Protein AF-A0A940Z2M5-F1 (afdb_monomer)

Nearest PDB structures (foldseek):
  4qf5-assembly2_B  TM=9.046E-01  e=4.180E-07  Acinetobacter baumannii AB307-0294
  4qdi-assembly1_A  TM=8.774E-01  e=2.570E-06  Acinetobacter baumannii AB307-0294
  4ziy-assembly1_A  TM=8.638E-01  e=3.082E-06  Acinetobacter baumannii AB5075
  1gg4-assembly2_B  TM=8.514E-01  e=1.679E-05  Escherichia coli
  3zm6-assembly1_A  TM=8.499E-01  e=2.409E-04  Streptococcus pneumoniae R6

Structure (mmCIF, N/CA/C/O backbone):
data_AF-A0A940Z2M5-F1
#
_entry.id   AF-A0A940Z2M5-F1
#
loop_
_atom_site.group_PDB
_atom_site.id
_atom_site.type_symbol
_atom_site.label_atom_id
_atom_site.label_alt_id
_atom_site.label_comp_id
_atom_site.label_asym_id
_atom_site.label_entity_id
_atom_site.label_seq_id
_atom_site.pdbx_PDB_ins_code
_atom_site.Cartn_x
_atom_site.Cartn_y
_atom_site.Cartn_z
_atom_site.occupancy
_atom_site.B_iso_or_equiv
_atom_site.auth_seq_id
_atom_site.auth_comp_id
_atom_site.auth_asym_id
_atom_site.auth_atom_id
_atom_site.pdbx_PDB_model_num
ATOM 1 N N . MET A 1 1 ? 11.711 19.344 -26.012 1.00 36.50 1 MET A N 1
ATOM 2 C CA . MET A 1 1 ? 11.109 18.107 -26.558 1.00 36.50 1 MET A CA 1
ATOM 3 C C . MET A 1 1 ? 11.043 17.110 -25.408 1.00 36.50 1 MET A C 1
ATOM 5 O O . MET A 1 1 ? 12.089 16.746 -24.893 1.00 36.50 1 MET A O 1
ATOM 9 N N . GLY A 1 2 ? 9.849 16.830 -24.877 1.00 39.50 2 GLY A N 1
ATOM 10 C CA . GLY A 1 2 ? 9.694 16.134 -23.593 1.00 39.50 2 GLY A CA 1
ATOM 11 C C . GLY A 1 2 ? 10.203 14.696 -23.652 1.00 39.50 2 GLY A C 1
ATOM 12 O O . GLY A 1 2 ? 9.656 13.882 -24.395 1.00 39.50 2 GLY A O 1
ATOM 13 N N . VAL A 1 3 ? 11.253 14.400 -22.885 1.00 36.28 3 VAL A N 1
ATOM 14 C CA . VAL A 1 3 ? 11.838 13.062 -22.765 1.00 36.28 3 VAL A CA 1
ATOM 15 C C . VAL A 1 3 ? 10.814 12.137 -22.106 1.00 36.28 3 VAL A C 1
ATOM 17 O O . VAL A 1 3 ? 10.287 12.440 -21.037 1.00 36.28 3 VAL A O 1
ATOM 20 N N . PHE A 1 4 ? 10.506 11.014 -22.753 1.00 46.34 4 PHE A N 1
ATOM 21 C CA . PHE A 1 4 ? 9.591 10.008 -22.223 1.00 46.34 4 PHE A CA 1
ATOM 22 C C . PHE A 1 4 ? 10.349 9.028 -21.307 1.00 46.34 4 PHE A C 1
ATOM 24 O O . PHE A 1 4 ? 10.296 7.828 -21.515 1.00 46.34 4 PHE A O 1
ATOM 31 N N . GLU A 1 5 ? 10.983 9.504 -20.230 1.00 45.50 5 GLU A N 1
ATOM 32 C CA . GLU A 1 5 ? 11.760 8.636 -19.327 1.00 45.50 5 GLU A CA 1
ATOM 33 C C . GLU A 1 5 ? 10.899 7.553 -18.661 1.00 45.50 5 GLU A C 1
ATOM 35 O O . GLU A 1 5 ? 9.860 7.847 -18.057 1.00 45.50 5 GLU A O 1
ATOM 40 N N . PHE A 1 6 ? 11.336 6.303 -18.780 1.00 52.34 6 PHE A N 1
ATOM 41 C CA . PHE A 1 6 ? 10.804 5.166 -18.047 1.00 52.34 6 PHE A CA 1
ATOM 42 C C . PHE A 1 6 ? 11.940 4.535 -17.235 1.00 52.34 6 PHE A C 1
ATOM 44 O O . PHE A 1 6 ? 13.100 4.614 -17.629 1.00 52.34 6 PHE A O 1
ATOM 51 N N . VAL A 1 7 ? 11.601 3.930 -16.098 1.00 42.81 7 VAL A N 1
ATOM 52 C CA . VAL A 1 7 ? 12.485 3.033 -15.352 1.00 42.81 7 VAL A CA 1
ATOM 53 C C . VAL A 1 7 ? 11.801 1.675 -15.407 1.00 42.81 7 VAL A C 1
ATOM 55 O O . VAL A 1 7 ? 10.816 1.441 -14.710 1.00 42.81 7 VAL A O 1
ATOM 58 N N . ALA A 1 8 ? 12.262 0.808 -16.306 1.00 39.41 8 ALA A N 1
ATOM 59 C CA . ALA A 1 8 ? 11.878 -0.597 -16.311 1.00 39.41 8 ALA A CA 1
ATOM 60 C C . ALA A 1 8 ? 13.030 -1.393 -15.707 1.00 39.41 8 ALA A C 1
ATOM 62 O O . ALA A 1 8 ? 14.074 -1.498 -16.342 1.00 39.41 8 ALA A O 1
ATOM 63 N N . SER A 1 9 ? 12.838 -1.978 -14.526 1.00 37.59 9 SER A N 1
ATOM 64 C CA . SER A 1 9 ? 13.671 -3.103 -14.098 1.00 37.59 9 SER A CA 1
ATOM 65 C C . SER A 1 9 ? 13.275 -4.294 -14.973 1.00 37.59 9 SER A C 1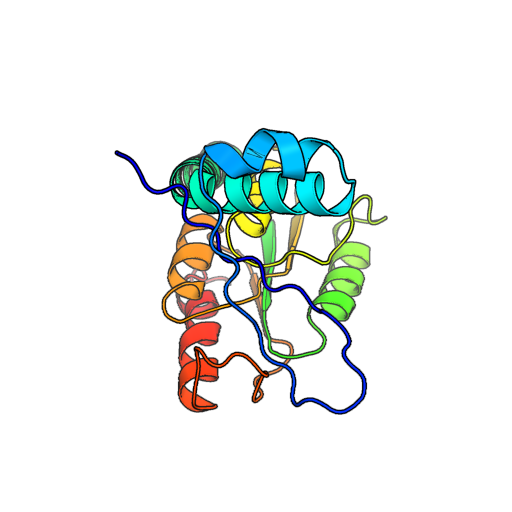
ATOM 67 O O . SER A 1 9 ? 12.212 -4.900 -14.803 1.00 37.59 9 SER A O 1
ATOM 69 N N . ALA A 1 10 ? 14.051 -4.546 -16.025 1.00 38.59 10 ALA A N 1
ATOM 70 C CA . ALA A 1 10 ? 13.945 -5.790 -16.762 1.00 38.59 10 ALA A CA 1
ATOM 71 C C . ALA A 1 10 ? 14.799 -6.818 -16.017 1.00 38.59 10 ALA A C 1
ATOM 73 O O . ALA A 1 10 ? 16.022 -6.746 -16.051 1.00 38.59 10 ALA A O 1
ATOM 74 N N . LEU A 1 11 ? 14.153 -7.785 -15.361 1.00 33.38 11 LEU A N 1
ATOM 75 C CA . LEU A 1 11 ? 14.795 -9.043 -14.982 1.00 33.38 11 LEU A CA 1
ATOM 76 C C . LEU A 1 11 ? 15.141 -9.795 -16.275 1.00 33.38 11 LEU A C 1
ATOM 78 O O . LEU A 1 11 ? 14.403 -10.675 -16.716 1.00 33.38 11 LEU A O 1
ATOM 82 N N . LEU A 1 12 ? 16.211 -9.380 -16.947 1.00 36.00 12 LEU A N 1
ATOM 83 C CA . LEU A 1 12 ? 16.852 -10.188 -17.969 1.00 36.00 12 LEU A CA 1
ATOM 84 C C . LEU A 1 12 ? 17.760 -11.159 -17.220 1.00 36.00 12 LEU A C 1
ATOM 86 O O . LEU A 1 12 ? 18.835 -10.784 -16.762 1.00 36.00 12 LEU A O 1
ATOM 90 N N . GLU A 1 13 ? 17.310 -12.403 -17.062 1.00 32.72 13 GLU A N 1
ATOM 91 C CA . GLU A 1 13 ? 18.192 -13.500 -16.667 1.00 32.72 13 GLU A CA 1
ATOM 92 C C . GLU A 1 13 ? 19.269 -13.659 -17.749 1.00 32.72 13 GLU A C 1
ATOM 94 O O . GLU A 1 13 ? 19.060 -14.313 -18.771 1.00 32.72 13 GLU A O 1
ATOM 99 N N . LYS A 1 14 ? 20.432 -13.034 -17.547 1.00 34.91 14 LYS A N 1
ATOM 100 C CA . LYS A 1 14 ? 21.666 -13.460 -18.201 1.00 34.91 14 LYS A CA 1
ATOM 101 C C . LYS A 1 14 ? 22.372 -14.435 -17.255 1.00 34.91 14 LYS A C 1
ATOM 103 O O . LYS A 1 14 ? 22.676 -14.055 -16.125 1.00 34.91 14 LYS A O 1
ATOM 108 N N . PRO A 1 15 ? 22.622 -15.689 -17.664 1.00 31.34 15 PRO A N 1
ATOM 109 C CA . PRO A 1 15 ? 23.354 -16.627 -16.827 1.00 31.34 15 PRO A CA 1
ATOM 110 C C . PRO A 1 15 ? 24.801 -16.141 -16.664 1.00 31.34 15 PRO A C 1
ATOM 112 O O . PRO A 1 15 ? 25.546 -16.083 -17.639 1.00 31.34 15 PRO A O 1
ATOM 115 N N . GLY A 1 16 ? 25.187 -15.801 -15.431 1.00 39.50 16 GLY A N 1
ATOM 116 C CA . GLY A 1 16 ? 26.578 -15.521 -15.053 1.00 39.50 16 GLY A CA 1
ATOM 117 C C . GLY A 1 16 ? 26.949 -14.058 -14.786 1.00 39.50 16 GLY A C 1
ATOM 118 O O . GLY A 1 16 ? 28.095 -13.819 -14.419 1.00 39.50 16 GLY A O 1
ATOM 119 N N . ASP A 1 17 ? 26.021 -13.106 -14.913 1.00 34.69 17 ASP A N 1
ATOM 120 C CA . ASP A 1 17 ? 26.262 -11.682 -14.615 1.00 34.69 17 ASP A CA 1
ATOM 121 C C . ASP A 1 17 ? 25.582 -11.299 -13.281 1.00 34.69 17 ASP A C 1
ATOM 123 O O . ASP A 1 17 ? 24.460 -11.758 -13.028 1.00 34.69 17 ASP A O 1
ATOM 127 N N . PRO A 1 18 ? 26.198 -10.492 -12.390 1.00 34.00 18 PRO A N 1
ATOM 128 C CA . PRO A 1 18 ? 25.495 -9.985 -11.221 1.00 34.00 18 PRO A CA 1
ATOM 129 C C . PRO A 1 18 ? 24.314 -9.141 -11.704 1.00 34.00 18 PRO A C 1
ATOM 131 O O . PRO A 1 18 ? 24.498 -8.283 -12.553 1.00 34.00 18 PRO A O 1
ATOM 134 N N . PHE A 1 19 ? 23.114 -9.383 -11.165 1.00 38.34 19 PHE A N 1
ATOM 135 C CA . PHE A 1 19 ? 21.870 -8.677 -11.500 1.00 38.34 19 PHE A CA 1
ATOM 136 C C . PHE A 1 19 ? 22.082 -7.164 -11.735 1.00 38.34 19 PHE A C 1
ATOM 138 O O . PHE A 1 19 ? 22.120 -6.369 -10.786 1.00 38.34 19 PHE A O 1
ATOM 145 N N . GLU A 1 20 ? 22.216 -6.760 -13.000 1.00 35.00 20 GLU A N 1
ATOM 146 C CA . GLU A 1 20 ? 22.230 -5.361 -13.409 1.00 35.00 20 GLU A CA 1
ATOM 147 C C . GLU A 1 20 ? 20.802 -4.949 -13.763 1.00 35.00 20 GLU A C 1
ATOM 149 O O . GLU A 1 20 ? 20.254 -5.332 -14.795 1.00 35.00 20 GLU A O 1
ATOM 154 N N . GLU A 1 21 ? 20.174 -4.162 -12.888 1.00 40.19 21 GLU A N 1
ATOM 155 C CA . GLU A 1 21 ? 19.000 -3.379 -13.269 1.00 40.19 21 GLU A CA 1
ATOM 156 C C . GLU A 1 21 ? 19.446 -2.285 -14.243 1.00 40.19 21 GLU A C 1
ATOM 158 O O . GLU A 1 21 ? 19.819 -1.180 -13.844 1.00 40.19 21 GLU A O 1
ATOM 163 N N . GLU A 1 22 ? 19.445 -2.600 -15.534 1.00 43.69 22 GLU A N 1
ATOM 164 C CA . GLU A 1 22 ? 19.676 -1.604 -16.570 1.00 43.69 22 GLU A CA 1
ATOM 165 C C . GLU A 1 22 ? 18.441 -0.695 -16.660 1.00 43.69 22 GLU A C 1
ATOM 167 O O . GLU A 1 22 ? 17.336 -1.131 -16.995 1.00 43.69 22 GLU A O 1
ATOM 172 N N . ILE A 1 23 ? 18.607 0.588 -16.316 1.00 52.03 23 ILE A N 1
ATOM 173 C CA . ILE A 1 23 ? 17.540 1.588 -16.423 1.00 52.03 23 ILE A CA 1
ATOM 174 C C . ILE A 1 23 ? 17.257 1.824 -17.910 1.00 52.03 23 ILE A C 1
ATOM 176 O O . ILE A 1 23 ? 17.903 2.641 -18.567 1.00 52.03 23 ILE A O 1
ATOM 180 N N . MET A 1 24 ? 16.262 1.113 -18.434 1.00 57.22 24 MET A N 1
ATOM 181 C CA . MET A 1 24 ? 15.831 1.234 -19.824 1.00 57.22 24 MET A CA 1
ATOM 182 C C . MET A 1 24 ? 15.076 2.546 -20.057 1.00 57.22 24 MET A C 1
ATOM 184 O O . MET A 1 24 ? 13.918 2.695 -19.657 1.00 57.22 24 MET A O 1
ATOM 188 N N . ARG A 1 25 ? 15.730 3.492 -20.738 1.00 64.50 25 ARG A N 1
ATOM 189 C CA . ARG A 1 25 ? 15.146 4.773 -21.157 1.00 64.50 25 ARG A CA 1
ATOM 190 C C . ARG A 1 25 ? 14.522 4.619 -22.541 1.00 64.50 25 ARG A C 1
ATOM 192 O O . ARG A 1 25 ? 15.220 4.284 -23.489 1.00 64.50 25 ARG A O 1
ATOM 199 N N . TYR A 1 26 ? 13.228 4.906 -22.651 1.00 69.75 26 TYR A N 1
ATOM 200 C CA . TYR A 1 26 ? 12.516 4.904 -23.929 1.00 69.75 26 TYR A CA 1
ATOM 201 C C . TYR A 1 26 ? 12.211 6.332 -24.386 1.00 69.75 26 TYR A C 1
ATOM 203 O O . TYR A 1 26 ? 11.985 7.240 -23.588 1.00 69.75 26 TYR A O 1
ATOM 211 N N . HIS A 1 27 ? 12.173 6.533 -25.691 1.00 76.88 27 HIS A N 1
ATOM 212 C CA . HIS A 1 27 ? 11.760 7.762 -26.345 1.00 76.88 27 HIS A CA 1
ATOM 213 C C . HIS A 1 27 ? 10.387 7.580 -27.000 1.00 76.88 27 HIS A C 1
ATOM 215 O O . HIS A 1 27 ? 9.911 6.468 -27.223 1.00 76.88 27 HIS A O 1
ATOM 221 N N . TRP A 1 28 ? 9.737 8.693 -27.356 1.00 76.88 28 TRP A N 1
ATOM 222 C CA . TRP A 1 28 ? 8.463 8.669 -28.088 1.00 76.88 28 TRP A CA 1
ATOM 223 C C . TRP A 1 28 ? 8.528 7.832 -29.373 1.00 76.88 28 TRP A C 1
ATOM 225 O O . TRP A 1 28 ? 7.553 7.178 -29.738 1.00 76.88 28 TRP A O 1
ATOM 235 N N . ASN A 1 29 ? 9.697 7.804 -30.011 1.00 84.38 29 ASN A N 1
ATOM 236 C CA . ASN A 1 29 ? 9.938 7.051 -31.237 1.00 84.38 29 ASN A CA 1
ATOM 237 C C . ASN A 1 29 ? 9.982 5.528 -31.017 1.00 84.38 29 ASN A C 1
ATOM 239 O O . ASN A 1 29 ? 9.813 4.783 -31.978 1.00 84.38 29 ASN A O 1
ATOM 243 N N . ASP A 1 30 ? 10.132 5.060 -29.773 1.00 83.50 30 ASP A N 1
ATOM 244 C CA . ASP A 1 30 ? 10.194 3.631 -29.444 1.00 83.50 30 ASP A CA 1
ATOM 245 C C . ASP A 1 30 ? 8.801 3.018 -29.236 1.00 83.50 30 ASP A C 1
ATOM 247 O O . ASP A 1 30 ? 8.641 1.796 -29.274 1.00 83.50 30 ASP A O 1
ATOM 251 N N . ILE A 1 31 ? 7.759 3.843 -29.063 1.00 85.75 31 ILE A N 1
ATOM 252 C CA . ILE A 1 31 ? 6.385 3.381 -28.804 1.00 85.75 31 ILE A CA 1
ATOM 253 C C . ILE A 1 31 ? 5.877 2.410 -29.883 1.00 85.75 31 ILE A C 1
ATOM 255 O O . ILE A 1 31 ? 5.350 1.357 -29.511 1.00 85.75 31 ILE A O 1
ATOM 259 N N . PRO A 1 32 ? 6.039 2.673 -31.198 1.00 91.31 32 PRO A N 1
ATOM 260 C CA . PRO A 1 32 ? 5.607 1.729 -32.224 1.00 91.31 32 PRO A CA 1
ATOM 261 C C . PRO A 1 32 ? 6.289 0.361 -32.107 1.00 91.31 32 PRO A C 1
ATOM 263 O O . PRO A 1 32 ? 5.642 -0.660 -32.336 1.00 91.31 32 PRO A O 1
ATOM 266 N N . ALA A 1 33 ? 7.572 0.318 -31.728 1.00 87.31 33 ALA A N 1
ATOM 267 C CA . ALA A 1 33 ? 8.305 -0.930 -31.526 1.00 87.31 33 ALA A CA 1
ATOM 268 C C . ALA A 1 33 ? 7.828 -1.662 -30.261 1.00 87.31 33 ALA A C 1
ATOM 270 O O . ALA A 1 33 ? 7.570 -2.867 -30.297 1.00 87.31 33 ALA A O 1
ATOM 271 N N . LEU A 1 34 ? 7.615 -0.925 -29.169 1.00 86.50 34 LEU A N 1
ATOM 272 C CA . LEU A 1 34 ? 7.112 -1.467 -27.908 1.00 86.50 34 LEU A CA 1
ATOM 273 C C . LEU A 1 34 ? 5.704 -2.066 -28.056 1.00 86.50 34 LEU A C 1
ATOM 275 O O . LEU A 1 34 ? 5.433 -3.145 -27.534 1.00 86.50 34 LEU A O 1
ATOM 279 N N . LEU A 1 35 ? 4.815 -1.433 -28.827 1.00 91.19 35 LEU A N 1
ATOM 280 C CA . LEU A 1 35 ? 3.456 -1.936 -29.069 1.00 91.19 35 LEU A CA 1
ATOM 281 C C . LEU A 1 35 ? 3.412 -3.245 -29.875 1.00 91.19 35 LEU A C 1
ATOM 283 O O . LEU A 1 35 ? 2.389 -3.939 -29.856 1.00 91.19 35 LEU A O 1
ATOM 287 N N . ARG A 1 36 ? 4.491 -3.614 -30.574 1.00 92.69 36 ARG A N 1
ATOM 288 C CA . ARG A 1 36 ? 4.543 -4.849 -31.376 1.00 92.69 36 ARG A CA 1
ATOM 289 C C . ARG A 1 36 ? 4.782 -6.100 -30.541 1.00 92.69 36 ARG A C 1
ATOM 291 O O . ARG A 1 36 ? 4.407 -7.180 -30.982 1.00 92.69 36 ARG A O 1
ATOM 298 N N . THR A 1 37 ? 5.350 -5.976 -29.342 1.00 89.50 37 THR A N 1
ATOM 299 C CA . THR A 1 37 ? 5.681 -7.133 -28.501 1.00 89.50 37 THR A CA 1
ATOM 300 C C . THR A 1 37 ? 4.856 -7.148 -27.210 1.00 89.50 37 THR A C 1
ATOM 302 O O . THR A 1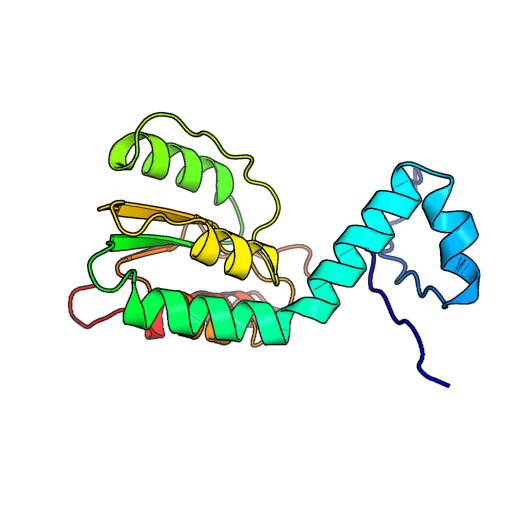 37 ? 4.543 -6.089 -26.660 1.00 89.50 37 THR A O 1
ATOM 305 N N . PRO A 1 38 ? 4.502 -8.328 -26.665 1.00 84.38 38 PRO A N 1
ATOM 306 C CA . PRO A 1 38 ? 3.835 -8.416 -25.363 1.00 84.38 38 PRO A CA 1
ATOM 307 C C . PRO A 1 38 ? 4.638 -7.759 -24.229 1.00 84.38 38 PRO A C 1
ATOM 309 O O . PRO A 1 38 ? 4.066 -7.106 -23.356 1.00 84.38 38 PRO A O 1
ATOM 312 N N . ILE A 1 39 ? 5.968 -7.892 -24.268 1.00 82.12 39 ILE A N 1
ATOM 313 C CA . ILE A 1 39 ? 6.889 -7.315 -23.279 1.00 82.12 39 ILE A CA 1
ATOM 314 C C . ILE A 1 39 ? 6.903 -5.786 -23.385 1.00 82.12 39 ILE A C 1
ATOM 316 O O . ILE A 1 39 ? 6.731 -5.108 -22.373 1.00 82.12 39 ILE A O 1
ATOM 320 N N . GLY A 1 40 ? 7.024 -5.236 -24.596 1.00 83.62 40 GLY A N 1
ATOM 321 C CA . GLY A 1 40 ? 7.025 -3.789 -24.808 1.00 83.62 40 GLY A CA 1
ATOM 322 C C . GLY A 1 40 ? 5.694 -3.132 -24.427 1.00 83.62 40 GLY A C 1
ATOM 323 O O . GLY A 1 40 ? 5.684 -2.087 -23.779 1.00 83.62 40 GLY A O 1
ATOM 324 N N . ARG A 1 41 ? 4.554 -3.785 -24.700 1.00 86.12 41 ARG A N 1
ATOM 325 C CA . ARG A 1 41 ? 3.237 -3.335 -24.206 1.00 86.12 41 ARG A CA 1
ATOM 326 C C . ARG A 1 41 ? 3.196 -3.274 -22.683 1.00 86.12 41 ARG A C 1
ATOM 328 O O . ARG A 1 41 ? 2.701 -2.298 -22.124 1.00 86.12 41 ARG A O 1
ATOM 335 N N . LYS A 1 42 ? 3.726 -4.297 -22.005 1.00 80.19 42 LYS A N 1
ATOM 336 C CA . LYS A 1 42 ? 3.799 -4.328 -20.538 1.00 80.19 42 LYS A CA 1
ATOM 337 C C . LYS A 1 42 ? 4.660 -3.179 -20.004 1.00 80.19 42 LYS A C 1
ATOM 339 O O . LYS A 1 42 ? 4.241 -2.512 -19.065 1.00 80.19 42 LYS A O 1
ATOM 344 N N . GLN A 1 43 ? 5.807 -2.908 -20.625 1.00 79.44 43 GLN A N 1
ATOM 345 C CA . GLN A 1 43 ? 6.678 -1.787 -20.254 1.00 79.44 43 GLN A CA 1
ATOM 346 C C . GLN A 1 43 ? 5.982 -0.432 -20.435 1.00 79.44 43 GLN A C 1
ATOM 348 O O . GLN A 1 43 ? 5.996 0.382 -19.516 1.00 79.44 43 GLN A O 1
ATOM 353 N N . LEU A 1 44 ? 5.291 -0.217 -21.561 1.00 83.75 44 LEU A N 1
ATOM 354 C CA . LEU A 1 44 ? 4.502 1.000 -21.787 1.00 83.75 44 LEU A CA 1
ATOM 355 C C . LEU A 1 44 ? 3.437 1.206 -20.706 1.00 83.75 44 LEU A C 1
ATOM 357 O O . LEU A 1 44 ? 3.294 2.309 -20.183 1.00 83.75 44 LEU A O 1
ATOM 361 N N . ILE A 1 45 ? 2.706 0.145 -20.353 1.00 82.56 45 ILE A N 1
ATOM 362 C CA . ILE A 1 45 ? 1.667 0.194 -19.319 1.00 82.56 45 ILE A CA 1
ATOM 363 C C . ILE A 1 45 ? 2.271 0.546 -17.955 1.00 82.56 45 ILE A C 1
ATOM 365 O O . ILE A 1 45 ? 1.753 1.427 -17.269 1.00 82.56 45 ILE A O 1
ATOM 369 N N . ILE A 1 46 ? 3.373 -0.101 -17.563 1.00 77.19 46 ILE A N 1
ATOM 370 C CA . ILE A 1 46 ? 4.054 0.208 -16.298 1.00 77.19 46 ILE A CA 1
ATOM 371 C C . ILE A 1 46 ? 4.543 1.666 -16.305 1.00 77.19 46 ILE A C 1
ATOM 373 O O . ILE A 1 46 ? 4.371 2.365 -15.308 1.00 77.19 46 ILE A O 1
ATOM 377 N N . GLY A 1 47 ? 5.063 2.168 -17.429 1.00 78.56 47 GLY A N 1
ATOM 378 C CA . GLY A 1 47 ? 5.513 3.558 -17.547 1.00 78.56 47 GLY A CA 1
ATOM 379 C C . GLY A 1 47 ? 4.401 4.578 -17.462 1.00 78.56 47 GLY A C 1
ATOM 380 O O . GLY A 1 47 ? 4.539 5.589 -16.768 1.00 78.56 47 GLY A O 1
ATOM 381 N N . LEU A 1 48 ? 3.266 4.282 -18.087 1.00 83.62 48 LEU A N 1
ATOM 382 C CA . LEU A 1 48 ? 2.068 5.090 -17.939 1.00 83.62 48 LEU A CA 1
ATOM 383 C C . LEU A 1 48 ? 1.613 5.124 -16.478 1.00 83.62 48 LEU A C 1
ATOM 385 O O . LEU A 1 48 ? 1.344 6.203 -15.952 1.00 83.62 48 LEU A O 1
ATOM 389 N N . TYR A 1 49 ? 1.586 3.972 -15.800 1.00 81.69 49 TYR A N 1
ATOM 390 C CA . TYR A 1 49 ? 1.241 3.920 -14.383 1.00 81.69 49 TYR A CA 1
ATOM 391 C C . TYR A 1 49 ? 2.216 4.720 -13.528 1.00 81.69 49 TYR A C 1
ATOM 393 O O . TYR A 1 49 ? 1.758 5.502 -12.699 1.00 81.69 49 TYR A O 1
ATOM 401 N N . HIS A 1 50 ? 3.526 4.589 -13.737 1.00 80.62 50 HIS A N 1
ATOM 402 C CA . HIS A 1 50 ? 4.527 5.345 -12.985 1.00 80.62 50 HIS A CA 1
ATOM 403 C C . HIS A 1 50 ? 4.332 6.862 -13.147 1.00 80.62 50 HIS A C 1
ATOM 405 O O . HIS A 1 50 ? 4.336 7.597 -12.165 1.00 80.62 50 HIS A O 1
ATOM 411 N N . ARG A 1 51 ? 4.051 7.348 -14.364 1.00 83.81 51 ARG A N 1
ATOM 412 C CA . ARG A 1 51 ? 3.766 8.778 -14.602 1.00 83.81 51 ARG A CA 1
ATOM 413 C C . ARG A 1 51 ? 2.438 9.240 -14.021 1.00 83.81 51 ARG A C 1
ATOM 415 O O . ARG A 1 51 ? 2.326 10.383 -13.590 1.00 83.81 51 ARG A O 1
ATOM 422 N N . ALA A 1 52 ? 1.438 8.365 -14.000 1.00 87.00 52 ALA A N 1
ATOM 423 C CA . ALA A 1 52 ? 0.138 8.663 -13.416 1.00 87.00 52 ALA A CA 1
ATOM 424 C C . ALA A 1 52 ? 0.172 8.706 -11.877 1.00 87.00 52 ALA A 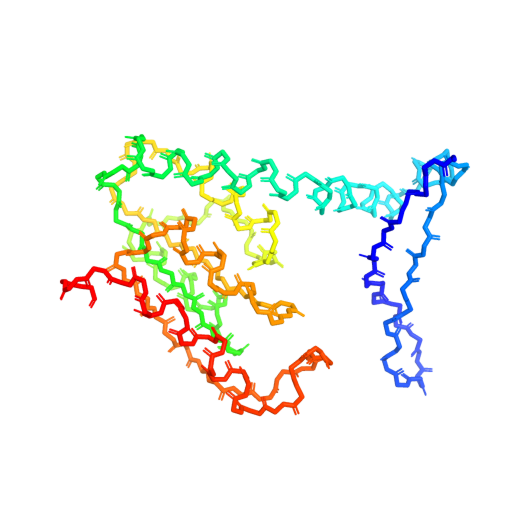C 1
ATOM 426 O O . ALA A 1 52 ? -0.796 9.166 -11.272 1.00 87.00 52 ALA A O 1
ATOM 427 N N . TRP A 1 53 ? 1.266 8.266 -11.240 1.00 87.75 53 TRP A N 1
ATOM 428 C CA . TRP A 1 53 ? 1.404 8.183 -9.784 1.00 87.75 53 TRP A CA 1
ATOM 429 C C . TRP A 1 53 ? 0.957 9.442 -9.025 1.00 87.75 53 TRP A C 1
ATOM 431 O O . TRP A 1 53 ? 0.150 9.305 -8.098 1.00 87.75 53 TRP A O 1
ATOM 441 N N . PRO A 1 54 ? 1.397 10.669 -9.378 1.00 91.00 54 PRO A N 1
ATOM 442 C CA . PRO A 1 54 ? 0.994 11.855 -8.633 1.00 91.00 54 PRO A CA 1
ATOM 443 C C . PRO A 1 54 ? -0.522 12.048 -8.677 1.00 91.00 54 PRO A C 1
ATOM 445 O O . PRO A 1 54 ? -1.141 12.288 -7.649 1.00 91.00 54 PRO A O 1
ATOM 448 N N . ILE A 1 55 ? -1.150 11.853 -9.834 1.00 94.25 55 ILE A N 1
ATOM 449 C CA . ILE A 1 55 ? -2.598 12.034 -9.988 1.00 94.25 55 ILE A CA 1
ATOM 450 C C . ILE A 1 55 ? -3.353 10.928 -9.241 1.00 94.25 55 ILE A C 1
ATOM 452 O O . ILE A 1 55 ? -4.242 11.213 -8.439 1.00 94.25 55 ILE A O 1
ATOM 456 N N . LEU A 1 56 ? -2.962 9.666 -9.445 1.00 94.38 56 LEU A N 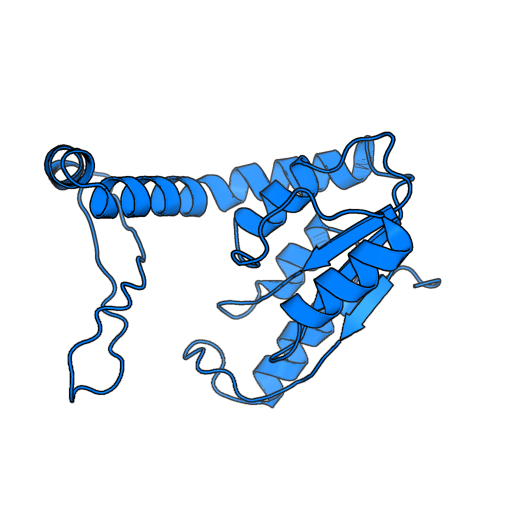1
ATOM 457 C CA . LEU A 1 56 ? -3.599 8.513 -8.808 1.00 94.38 56 LEU A CA 1
ATOM 458 C C . LEU A 1 56 ? -3.491 8.566 -7.283 1.00 94.38 56 LEU A C 1
ATOM 460 O O . LEU A 1 56 ? -4.466 8.267 -6.601 1.00 94.38 56 LEU A O 1
ATOM 464 N N . SER A 1 57 ? -2.346 8.985 -6.740 1.00 94.50 57 SER A N 1
ATOM 465 C CA . SER A 1 57 ? -2.162 9.109 -5.290 1.00 94.50 57 SER A CA 1
ATOM 466 C C . SER A 1 57 ? -3.037 10.206 -4.678 1.00 94.50 57 SER A C 1
ATOM 468 O O . SER A 1 57 ? -3.611 10.009 -3.605 1.00 94.50 57 SER A O 1
ATOM 470 N N . HIS A 1 58 ? -3.217 11.338 -5.370 1.00 95.81 58 HIS A N 1
ATOM 471 C CA . HIS A 1 58 ? -4.127 12.396 -4.924 1.00 95.81 58 HIS A CA 1
ATOM 472 C C . HIS A 1 58 ? -5.584 11.927 -4.934 1.00 95.81 58 HIS A C 1
ATOM 474 O O . HIS A 1 58 ? -6.291 12.133 -3.945 1.00 95.81 58 HIS A O 1
ATOM 480 N N . LEU A 1 59 ? -6.007 11.252 -6.007 1.00 97.25 59 LEU A N 1
ATOM 481 C CA . LEU A 1 59 ? -7.350 10.681 -6.114 1.00 97.25 59 LEU A CA 1
ATOM 482 C C . LEU A 1 59 ? -7.593 9.615 -5.044 1.00 97.25 59 LEU A C 1
ATOM 484 O O . LEU A 1 59 ? -8.610 9.669 -4.360 1.00 97.25 59 LEU A O 1
ATOM 488 N N . ALA A 1 60 ? -6.645 8.699 -4.840 1.00 97.12 60 ALA A N 1
ATOM 489 C CA . ALA A 1 60 ? -6.725 7.661 -3.816 1.00 97.12 60 ALA A CA 1
ATOM 490 C C . ALA A 1 60 ? -6.850 8.257 -2.409 1.00 97.12 60 ALA A C 1
ATOM 492 O O . ALA A 1 60 ? -7.701 7.835 -1.630 1.00 97.12 60 ALA A O 1
ATOM 493 N N . ARG A 1 61 ? -6.056 9.289 -2.095 1.00 97.19 61 ARG A N 1
ATOM 494 C CA . ARG A 1 61 ? -6.132 9.993 -0.808 1.00 97.19 61 ARG A CA 1
ATOM 495 C C . ARG A 1 61 ? -7.480 10.685 -0.612 1.00 97.19 61 ARG A C 1
ATOM 497 O O . ARG A 1 61 ? -8.034 10.644 0.485 1.00 97.19 61 A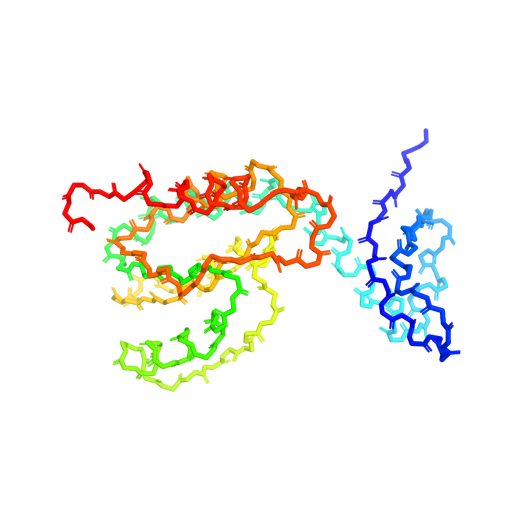RG A O 1
ATOM 504 N N . TYR A 1 62 ? -7.998 11.339 -1.651 1.00 97.88 62 TYR A N 1
ATOM 505 C CA . TYR A 1 62 ? -9.315 11.970 -1.592 1.00 97.88 62 TYR A CA 1
ATOM 506 C C . TYR A 1 62 ? -10.410 10.919 -1.380 1.00 97.88 62 TYR A C 1
ATOM 508 O O . TYR A 1 62 ? -11.192 11.043 -0.442 1.00 97.88 62 TYR A O 1
ATOM 516 N N . TYR A 1 63 ? -10.391 9.846 -2.172 1.00 98.06 63 TYR A N 1
ATOM 517 C CA . TYR A 1 63 ? -11.316 8.719 -2.077 1.00 98.06 63 TYR A CA 1
ATOM 518 C C . TYR A 1 63 ? -11.312 8.073 -0.686 1.00 98.06 63 TYR A C 1
ATOM 520 O O . TYR A 1 63 ? -12.372 7.858 -0.097 1.00 98.06 63 TYR A O 1
ATOM 528 N N . ARG A 1 64 ? -10.119 7.853 -0.114 1.00 97.19 64 ARG A N 1
ATOM 529 C CA . ARG A 1 64 ? -9.954 7.351 1.253 1.00 97.19 64 ARG A CA 1
ATOM 530 C C . ARG A 1 64 ? -10.668 8.232 2.277 1.00 97.19 64 ARG A C 1
ATOM 532 O O . ARG A 1 64 ? -11.371 7.716 3.141 1.00 97.19 64 ARG A O 1
ATOM 539 N N . ARG A 1 65 ? -10.482 9.550 2.188 1.00 96.19 65 ARG A N 1
ATOM 540 C CA . ARG A 1 65 ? -11.035 10.514 3.152 1.00 96.19 65 ARG A CA 1
ATOM 541 C C . ARG A 1 65 ? -12.540 10.713 3.017 1.00 96.19 65 ARG A C 1
ATOM 543 O O . ARG A 1 65 ? -13.182 11.028 4.011 1.00 96.19 65 ARG A O 1
ATOM 550 N N . THR A 1 66 ? -13.091 10.563 1.815 1.00 96.75 66 THR A N 1
ATOM 551 C CA . THR A 1 66 ? -14.506 10.847 1.551 1.00 96.75 66 THR A CA 1
ATOM 552 C C . THR A 1 66 ? -15.352 9.586 1.576 1.00 96.75 66 THR A C 1
ATOM 554 O O . THR A 1 66 ? -16.221 9.442 2.432 1.00 96.75 66 THR A O 1
ATOM 557 N N . LEU A 1 67 ? -15.097 8.645 0.673 1.00 97.12 67 LEU A N 1
ATOM 558 C CA . LEU A 1 67 ? -15.976 7.499 0.453 1.00 97.12 67 LEU A CA 1
ATOM 559 C C . LEU A 1 67 ? -15.611 6.297 1.323 1.00 97.12 67 LEU A C 1
ATOM 561 O O . LEU A 1 67 ? -16.499 5.540 1.699 1.00 97.12 67 LEU A O 1
ATOM 565 N N . LEU A 1 68 ? -14.343 6.162 1.719 1.00 96.81 68 LEU A N 1
ATOM 566 C CA . LEU A 1 68 ? -13.881 5.041 2.545 1.00 96.81 68 LEU A CA 1
ATOM 567 C C . LEU A 1 68 ? -13.712 5.393 4.028 1.00 96.81 68 LEU A C 1
ATOM 569 O O . LEU A 1 68 ? -13.022 4.670 4.740 1.00 96.81 68 LEU A O 1
ATOM 573 N N . HIS A 1 69 ? -14.300 6.482 4.528 1.00 93.44 69 HIS A N 1
ATOM 574 C CA . HIS A 1 69 ? -14.092 6.940 5.913 1.00 93.44 69 HIS A CA 1
ATOM 575 C C . HIS A 1 69 ? -14.531 5.920 6.986 1.00 93.44 69 HIS A C 1
ATOM 577 O O . HIS A 1 69 ? -14.040 5.974 8.110 1.00 93.44 69 HIS A O 1
ATOM 583 N N . LYS A 1 70 ? -15.426 4.979 6.645 1.00 94.94 70 LYS A N 1
ATOM 584 C CA . LYS A 1 70 ? -15.870 3.881 7.530 1.00 94.94 70 LYS A CA 1
ATOM 585 C C . LYS A 1 70 ? -15.137 2.560 7.297 1.00 94.94 70 LYS A C 1
ATOM 587 O O . LYS A 1 70 ? -15.289 1.644 8.100 1.00 94.94 70 LYS A O 1
ATOM 592 N N . THR A 1 71 ? -14.373 2.439 6.213 1.00 96.50 71 THR A N 1
ATOM 593 C CA . THR A 1 71 ? -13.658 1.203 5.891 1.00 96.50 71 THR A CA 1
ATOM 594 C C . THR A 1 71 ? -12.437 1.063 6.790 1.00 96.50 71 THR A C 1
ATOM 596 O O . THR A 1 71 ? -11.611 1.976 6.881 1.00 96.50 71 THR A O 1
ATOM 599 N N . PHE A 1 72 ? -12.295 -0.099 7.418 1.00 96.81 72 PHE A N 1
ATOM 600 C CA . PHE A 1 72 ? -11.126 -0.448 8.209 1.00 96.81 72 PHE A CA 1
ATOM 601 C C . PHE A 1 72 ? -10.015 -0.990 7.303 1.00 96.81 72 PHE A C 1
ATOM 603 O O . PHE A 1 72 ? -10.150 -2.062 6.711 1.00 96.81 72 PHE A O 1
ATOM 610 N N . ILE A 1 73 ? -8.910 -0.259 7.179 1.00 97.00 73 ILE A N 1
ATOM 611 C CA . ILE A 1 73 ? -7.788 -0.654 6.324 1.00 97.00 73 ILE A CA 1
ATOM 612 C C . ILE A 1 73 ? -6.646 -1.198 7.178 1.00 97.00 73 ILE A C 1
ATOM 614 O O . ILE A 1 73 ? -6.051 -0.461 7.967 1.00 97.00 73 ILE A O 1
ATOM 618 N N . VAL A 1 74 ? -6.312 -2.470 6.960 1.00 97.19 74 VAL A N 1
ATOM 619 C CA . VAL A 1 74 ? -5.094 -3.099 7.478 1.00 97.19 74 VAL A CA 1
ATOM 620 C C . VAL A 1 74 ? -4.002 -2.982 6.422 1.00 97.19 74 VAL A C 1
ATOM 622 O O . VAL A 1 74 ? -4.194 -3.399 5.281 1.00 97.19 74 VAL A O 1
ATOM 625 N N . THR A 1 75 ? -2.841 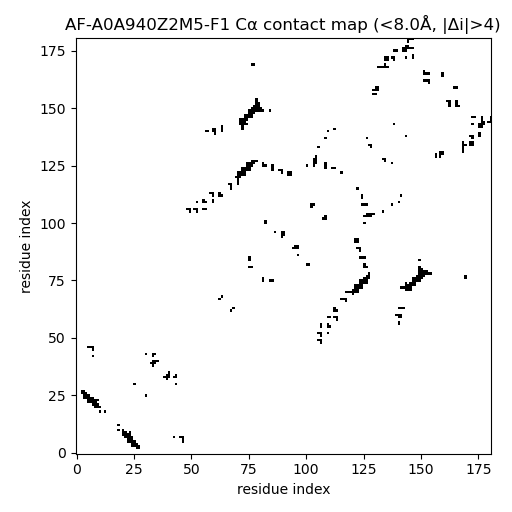-2.444 6.778 1.00 97.12 75 THR A N 1
ATOM 626 C CA . THR A 1 75 ? -1.670 -2.467 5.892 1.00 97.12 75 THR A CA 1
ATOM 627 C C . THR A 1 75 ? -0.680 -3.531 6.330 1.00 97.12 75 THR A C 1
ATOM 629 O O . THR A 1 75 ? -0.454 -3.720 7.522 1.00 97.12 75 THR A O 1
ATOM 632 N N . ILE A 1 76 ? -0.088 -4.238 5.371 1.00 96.25 76 ILE A N 1
ATOM 633 C CA . ILE A 1 76 ? 0.983 -5.205 5.618 1.00 96.25 76 ILE A CA 1
ATOM 634 C C . ILE A 1 76 ? 2.265 -4.643 5.015 1.00 96.25 76 ILE A C 1
ATOM 636 O O . ILE A 1 76 ? 2.375 -4.506 3.795 1.00 96.25 76 ILE A O 1
ATOM 640 N N . VAL A 1 77 ? 3.230 -4.327 5.872 1.00 95.12 77 VAL A N 1
ATOM 641 C CA . VAL A 1 77 ? 4.557 -3.828 5.497 1.00 95.12 77 VAL A CA 1
ATOM 642 C C . VAL A 1 77 ? 5.630 -4.801 5.970 1.00 95.12 77 VAL A C 1
ATOM 644 O O . VAL A 1 77 ? 5.418 -5.598 6.878 1.00 95.12 77 VAL A O 1
ATOM 647 N N . GLY A 1 78 ? 6.817 -4.729 5.381 1.00 92.56 78 GLY A N 1
ATOM 648 C CA . GLY A 1 78 ? 7.962 -5.515 5.838 1.00 92.56 78 GLY A CA 1
ATOM 649 C C . GLY A 1 78 ? 8.917 -5.862 4.713 1.00 92.56 78 GLY A C 1
ATOM 650 O O . GLY A 1 78 ? 8.725 -5.435 3.574 1.00 92.56 78 GLY A O 1
ATOM 651 N N . SER A 1 79 ? 10.010 -6.555 5.017 1.00 89.94 79 SER A N 1
ATOM 652 C CA . SER A 1 79 ? 10.982 -6.977 4.004 1.00 89.94 79 SER A CA 1
ATOM 653 C C . SER A 1 79 ? 10.554 -8.288 3.354 1.00 89.94 79 SER A C 1
ATOM 655 O O . SER A 1 79 ? 10.362 -8.392 2.146 1.00 89.94 79 SER A O 1
ATOM 657 N N . PHE A 1 80 ? 10.210 -9.264 4.182 1.00 89.94 80 PHE A N 1
ATOM 658 C CA . PHE A 1 80 ? 9.856 -10.612 3.749 1.00 89.94 80 PHE A CA 1
ATOM 659 C C . PHE A 1 80 ? 8.496 -11.025 4.309 1.00 89.94 80 PHE A C 1
ATOM 661 O O . PHE A 1 80 ? 8.036 -10.480 5.310 1.00 89.94 80 PHE A O 1
ATOM 668 N N . GLY A 1 81 ? 7.825 -11.970 3.650 1.00 89.88 81 GLY A N 1
ATOM 669 C CA . GLY A 1 81 ? 6.549 -12.521 4.123 1.00 89.88 81 GLY A CA 1
ATOM 670 C C . GLY A 1 81 ? 5.320 -11.625 3.927 1.00 89.88 81 GLY A C 1
ATOM 671 O O . GLY A 1 81 ? 4.219 -12.062 4.244 1.00 89.88 81 GLY A O 1
ATOM 672 N N . LYS A 1 82 ? 5.469 -10.419 3.355 1.00 92.75 82 LYS A N 1
ATOM 673 C CA . LYS A 1 82 ? 4.367 -9.471 3.094 1.00 92.75 82 LYS A CA 1
ATOM 674 C C . LYS A 1 82 ? 3.178 -10.127 2.387 1.00 92.75 82 LYS A C 1
ATOM 676 O O . LYS A 1 82 ? 2.062 -10.094 2.898 1.00 92.75 82 LYS A O 1
ATOM 681 N N . THR A 1 83 ? 3.418 -10.768 1.245 1.00 90.31 83 THR A N 1
ATOM 682 C CA . THR A 1 83 ? 2.358 -11.376 0.429 1.00 90.31 83 THR A CA 1
ATOM 683 C C . THR A 1 83 ? 1.676 -12.549 1.119 1.00 90.31 83 THR A C 1
ATOM 685 O O . THR A 1 83 ? 0.450 -12.632 1.117 1.00 90.31 83 THR A O 1
ATOM 688 N N . THR A 1 84 ? 2.441 -13.435 1.761 1.00 91.94 84 THR A N 1
ATOM 689 C CA . THR A 1 84 ? 1.881 -14.567 2.514 1.00 91.94 84 THR A CA 1
ATOM 690 C C . THR A 1 84 ? 1.002 -14.082 3.665 1.00 91.94 84 THR A C 1
ATOM 692 O O . THR A 1 84 ? -0.130 -14.541 3.810 1.00 91.94 84 THR A O 1
ATOM 695 N N . THR A 1 85 ? 1.476 -13.099 4.434 1.00 94.81 85 THR A N 1
ATOM 696 C CA . THR A 1 85 ? 0.706 -12.504 5.533 1.00 94.81 85 THR A CA 1
ATOM 697 C C . THR A 1 85 ? -0.528 -11.772 5.017 1.00 94.81 85 THR A C 1
ATOM 699 O O . THR A 1 85 ? -1.612 -11.952 5.563 1.00 94.81 85 THR A O 1
ATOM 702 N N . THR A 1 86 ? -0.407 -11.006 3.930 1.00 93.62 86 THR A N 1
ATOM 703 C CA . THR A 1 86 ? -1.547 -10.305 3.316 1.00 93.62 86 THR A CA 1
ATOM 704 C C . THR A 1 86 ? -2.634 -11.286 2.916 1.00 93.62 86 THR A C 1
ATOM 706 O O . THR A 1 86 ? -3.794 -11.075 3.254 1.00 93.62 86 THR A O 1
ATOM 709 N N . ARG A 1 87 ? -2.267 -12.401 2.279 1.00 91.56 87 ARG A N 1
ATOM 710 C CA . ARG A 1 87 ? -3.205 -13.471 1.927 1.00 91.56 87 ARG A CA 1
ATOM 711 C C . ARG A 1 87 ? -3.906 -14.058 3.139 1.00 91.56 87 ARG A C 1
ATOM 713 O O . ARG A 1 87 ? -5.125 -14.195 3.118 1.00 91.56 87 ARG A O 1
ATOM 720 N N . ALA A 1 88 ? -3.152 -14.381 4.185 1.00 93.44 88 ALA A N 1
ATOM 721 C CA . ALA A 1 88 ? -3.708 -14.950 5.406 1.00 93.44 88 ALA A CA 1
ATOM 722 C C . ALA A 1 88 ? -4.696 -13.984 6.083 1.00 93.44 88 ALA A C 1
ATOM 724 O O . ALA A 1 88 ? -5.832 -14.360 6.368 1.00 93.44 88 ALA A O 1
ATOM 725 N N . VAL A 1 89 ? -4.303 -12.720 6.271 1.00 94.44 89 VAL A N 1
ATOM 726 C CA . VAL A 1 89 ? -5.150 -11.699 6.910 1.00 94.44 89 VAL A CA 1
ATOM 727 C C . VAL A 1 89 ? -6.368 -11.376 6.041 1.00 94.44 89 VAL A C 1
ATOM 729 O O . VAL A 1 89 ? -7.488 -11.325 6.548 1.00 94.44 89 VAL A O 1
ATOM 732 N N . TYR A 1 90 ? -6.189 -11.229 4.725 1.00 92.88 90 TYR A N 1
ATOM 733 C CA . TYR A 1 90 ? -7.293 -10.993 3.793 1.00 92.88 90 TYR A CA 1
ATOM 734 C C . TYR A 1 90 ? -8.283 -12.157 3.810 1.00 92.88 90 TYR A C 1
ATOM 736 O O . TYR A 1 90 ? -9.491 -11.938 3.825 1.00 92.88 90 TYR A O 1
ATOM 744 N N . ARG A 1 91 ? -7.790 -13.400 3.876 1.00 92.31 91 ARG A N 1
ATOM 745 C CA . ARG A 1 91 ? -8.636 -14.593 3.937 1.00 92.31 91 ARG A CA 1
ATOM 746 C C . ARG A 1 91 ? -9.567 -14.578 5.146 1.00 92.31 91 ARG A C 1
ATOM 748 O O . ARG A 1 91 ? -10.742 -14.907 5.005 1.00 92.31 91 ARG A O 1
ATOM 755 N N . VAL A 1 92 ? -9.044 -14.177 6.30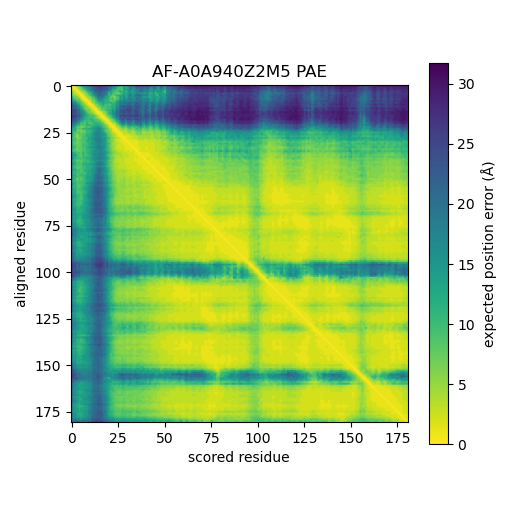2 1.00 93.69 92 VAL A N 1
ATOM 756 C CA . VAL A 1 92 ? -9.801 -14.097 7.556 1.00 93.69 92 VAL A CA 1
ATOM 757 C C . VAL A 1 92 ? -10.779 -12.918 7.551 1.00 93.69 92 VAL A C 1
ATOM 759 O O . VAL A 1 92 ? -11.932 -13.089 7.932 1.00 93.69 92 VAL A O 1
ATOM 762 N N . LEU A 1 93 ? -10.349 -11.733 7.104 1.00 92.25 93 LEU A N 1
ATOM 763 C CA . LEU A 1 93 ? -11.156 -10.508 7.202 1.00 92.25 93 LEU A CA 1
ATOM 764 C C . LEU A 1 93 ? -12.144 -10.303 6.044 1.00 92.25 93 LEU A C 1
ATOM 766 O O . LEU A 1 93 ? -13.189 -9.685 6.236 1.00 92.25 93 LEU A O 1
ATOM 770 N N . CYS A 1 94 ? -11.792 -10.769 4.843 1.00 89.44 94 CYS A N 1
ATOM 771 C CA . CYS A 1 94 ? -12.470 -10.434 3.584 1.00 89.44 94 CYS A CA 1
ATOM 772 C C . CYS A 1 94 ? -12.960 -11.669 2.802 1.00 89.44 94 CYS A C 1
ATOM 774 O O . CYS A 1 94 ? -13.699 -11.526 1.830 1.00 89.44 94 CYS A O 1
ATOM 776 N N . GLY A 1 95 ? -12.575 -12.890 3.194 1.00 87.44 95 GLY A N 1
ATOM 777 C CA . GLY A 1 95 ? -13.018 -14.121 2.534 1.00 87.44 95 GLY A CA 1
ATOM 778 C C . GLY A 1 95 ? -12.124 -14.562 1.366 1.00 87.44 95 GLY A C 1
ATOM 779 O O . GLY A 1 95 ? -10.927 -14.766 1.536 1.00 87.44 95 GLY A O 1
ATOM 780 N N . GLN A 1 96 ? -12.679 -14.883 0.191 1.00 76.25 96 GLN A N 1
ATOM 781 C CA . GLN A 1 96 ? -11.860 -15.341 -0.950 1.00 76.25 96 GLN A CA 1
ATOM 782 C C . GLN A 1 96 ? -11.174 -14.168 -1.656 1.00 76.25 96 GLN A C 1
ATOM 784 O O . GLN A 1 96 ? -11.809 -13.176 -2.006 1.00 76.25 96 GLN A O 1
ATOM 789 N N . GLU A 1 97 ? -9.874 -14.319 -1.902 1.00 66.75 97 GLU A N 1
ATOM 790 C CA . GLU A 1 97 ? -9.071 -13.354 -2.646 1.00 66.75 97 GLU A CA 1
ATOM 791 C C . GLU A 1 97 ? -9.496 -13.347 -4.125 1.00 66.75 97 GLU A C 1
ATOM 793 O O . GLU A 1 97 ? -9.412 -14.367 -4.806 1.00 66.75 97 GLU A O 1
ATOM 798 N N . LYS A 1 98 ? -9.949 -12.196 -4.639 1.00 57.94 98 LYS A N 1
ATOM 799 C CA . LYS A 1 98 ? -10.239 -11.999 -6.077 1.00 57.94 98 LYS A CA 1
ATOM 800 C C . LYS A 1 98 ? -9.092 -11.323 -6.836 1.00 57.94 98 LYS A C 1
ATOM 802 O O . LYS A 1 98 ? -9.218 -11.057 -8.029 1.00 57.94 98 LYS A O 1
ATOM 807 N N . PHE A 1 99 ? -8.004 -10.981 -6.150 1.00 59.31 99 PHE A N 1
ATOM 808 C CA . PHE A 1 99 ? -6.935 -10.141 -6.683 1.00 59.31 99 PHE A CA 1
ATOM 809 C C . PHE A 1 99 ? -5.617 -10.915 -6.838 1.00 59.31 99 PHE A C 1
ATOM 811 O O . PHE A 1 99 ? -5.497 -12.044 -6.385 1.00 59.31 99 PHE A O 1
ATOM 818 N N . ARG A 1 100 ? -4.637 -10.335 -7.545 1.00 57.72 100 ARG A N 1
ATOM 819 C CA . ARG A 1 100 ? -3.270 -10.870 -7.636 1.00 57.72 100 ARG A CA 1
ATOM 820 C C . ARG A 1 100 ? -2.329 -9.931 -6.887 1.00 57.72 100 ARG A C 1
ATOM 822 O O . ARG A 1 100 ? -2.062 -8.830 -7.367 1.00 57.72 100 ARG A O 1
ATOM 829 N N . PHE A 1 101 ? -1.809 -10.363 -5.741 1.00 59.62 101 PHE A N 1
ATOM 830 C CA . PHE A 1 101 ? -0.682 -9.697 -5.082 1.00 59.62 101 PHE A CA 1
ATOM 831 C C . PHE A 1 101 ? 0.582 -9.776 -5.959 1.00 59.62 101 PHE A C 1
ATOM 833 O O . PHE A 1 101 ? 0.804 -10.779 -6.638 1.00 59.62 101 PHE A O 1
ATOM 840 N N . GLY A 1 102 ? 1.384 -8.707 -5.991 1.00 55.91 102 GLY A N 1
ATOM 841 C CA . GLY A 1 102 ? 2.635 -8.683 -6.765 1.00 55.91 102 GLY A CA 1
ATOM 842 C C . GLY A 1 102 ? 3.139 -7.297 -7.172 1.00 55.91 102 GLY A C 1
ATOM 843 O O . GLY A 1 102 ? 4.320 -7.151 -7.447 1.00 55.91 102 GLY A O 1
ATOM 844 N N . HIS A 1 103 ? 2.280 -6.271 -7.166 1.00 70.00 103 HIS A N 1
ATOM 845 C CA . HIS A 1 103 ? 2.711 -4.873 -7.277 1.00 70.00 103 HIS A CA 1
ATOM 846 C C . HIS A 1 103 ? 2.263 -4.141 -6.011 1.00 70.00 103 HIS A C 1
ATOM 848 O O . HIS A 1 103 ? 1.067 -3.904 -5.828 1.00 70.00 103 HIS A O 1
ATOM 854 N N . ASN A 1 104 ? 3.201 -3.783 -5.138 1.00 76.50 104 ASN A N 1
ATOM 855 C CA . ASN A 1 104 ? 2.948 -3.212 -3.808 1.00 76.50 104 ASN A CA 1
ATOM 856 C C . ASN A 1 104 ? 3.617 -1.833 -3.615 1.00 76.50 104 ASN A C 1
ATOM 858 O O . ASN A 1 104 ? 3.733 -1.373 -2.484 1.00 76.50 104 ASN A O 1
ATOM 862 N N . ALA A 1 105 ? 4.034 -1.175 -4.702 1.00 79.88 105 ALA A N 1
ATOM 863 C CA . ALA A 1 105 ? 4.699 0.126 -4.696 1.00 79.88 105 ALA A CA 1
ATOM 864 C C . ALA A 1 105 ? 4.111 1.064 -5.766 1.00 79.88 105 ALA A C 1
ATOM 866 O O . ALA A 1 105 ? 3.451 0.638 -6.718 1.00 79.88 105 ALA A O 1
ATOM 867 N N . TRP A 1 106 ? 4.344 2.366 -5.603 1.00 85.12 106 TRP A N 1
ATOM 868 C CA . TRP A 1 106 ? 3.857 3.425 -6.483 1.00 85.12 106 TRP A CA 1
ATOM 869 C C . TRP A 1 106 ? 2.365 3.258 -6.805 1.00 85.12 106 TRP A C 1
ATOM 871 O O . TRP A 1 106 ? 1.535 2.984 -5.933 1.00 85.12 106 TRP A O 1
ATOM 881 N N . SER A 1 107 ? 2.005 3.420 -8.078 1.00 86.50 107 SER A N 1
ATOM 882 C CA . SER A 1 107 ? 0.633 3.454 -8.575 1.00 86.50 107 SER A CA 1
ATOM 883 C C . SER A 1 107 ? -0.175 2.215 -8.260 1.00 86.50 107 SER A C 1
ATOM 885 O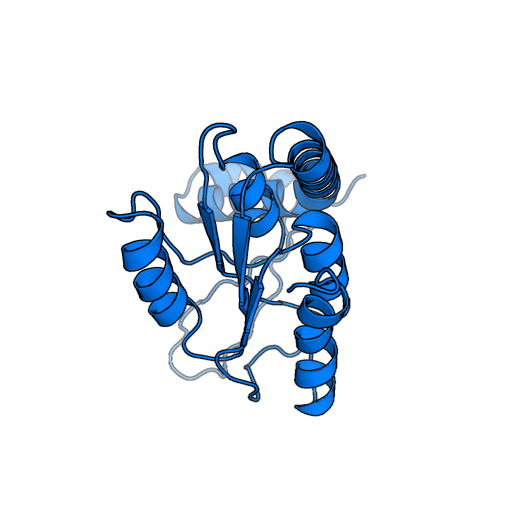 O . SER A 1 107 ? -1.396 2.323 -8.178 1.00 86.50 107 SER A O 1
ATOM 887 N N . SER A 1 108 ? 0.447 1.061 -8.020 1.00 86.75 108 SER A N 1
ATOM 888 C CA . SER A 1 108 ? -0.317 -0.119 -7.627 1.00 86.75 108 SER A CA 1
ATOM 889 C C . SER A 1 108 ? -0.959 0.039 -6.248 1.00 86.75 108 SER A C 1
ATOM 891 O O . SER A 1 108 ? -2.084 -0.419 -6.062 1.00 86.75 108 SER A O 1
ATOM 893 N N . VAL A 1 109 ? -0.313 0.752 -5.319 1.00 91.69 109 VAL A N 1
ATOM 894 C CA . VAL A 1 109 ? -0.857 1.043 -3.985 1.00 91.69 109 VAL A CA 1
ATOM 895 C C . VAL A 1 109 ? -2.027 2.020 -4.089 1.00 91.69 109 VAL A C 1
ATOM 897 O O . VAL A 1 109 ? -3.075 1.799 -3.485 1.00 91.69 109 VAL A O 1
ATOM 900 N N . ALA A 1 110 ? -1.897 3.070 -4.907 1.00 93.38 110 ALA A N 1
ATOM 901 C CA . ALA A 1 110 ? -3.002 4.001 -5.154 1.00 93.38 110 ALA A CA 1
ATOM 902 C C . ALA A 1 110 ? -4.198 3.292 -5.807 1.00 93.38 110 ALA A C 1
ATOM 904 O O . ALA A 1 110 ? -5.339 3.472 -5.387 1.00 93.38 110 ALA A O 1
ATOM 905 N N . LEU A 1 111 ? -3.941 2.434 -6.797 1.00 91.94 111 LEU A N 1
ATOM 906 C CA . LEU A 1 111 ? -4.979 1.634 -7.444 1.00 91.94 111 LEU A CA 1
ATOM 907 C C . LEU A 1 111 ? -5.609 0.615 -6.490 1.00 91.94 111 LEU A C 1
ATOM 909 O O . LEU A 1 111 ? -6.799 0.344 -6.620 1.00 91.94 111 LEU A O 1
ATOM 913 N N . ALA A 1 112 ? -4.854 0.059 -5.538 1.00 92.06 112 ALA A N 1
ATOM 914 C CA . ALA A 1 112 ? -5.409 -0.811 -4.505 1.00 92.06 112 ALA A CA 1
ATOM 915 C C . ALA A 1 112 ? -6.437 -0.057 -3.652 1.00 92.06 112 ALA A C 1
ATOM 917 O O . ALA A 1 112 ? -7.535 -0.566 -3.456 1.00 92.06 112 ALA A O 1
ATOM 918 N N . VAL A 1 113 ? -6.133 1.181 -3.243 1.00 95.00 113 VAL A N 1
ATOM 919 C CA . VAL A 1 113 ? -7.084 2.041 -2.517 1.00 95.00 113 VAL A CA 1
ATOM 920 C C . VAL A 1 113 ? -8.308 2.374 -3.375 1.00 95.00 113 VAL A C 1
ATOM 922 O O . VAL A 1 113 ? -9.437 2.236 -2.917 1.00 95.00 113 VAL A O 1
ATOM 925 N N . LEU A 1 114 ? -8.102 2.769 -4.634 1.00 94.44 114 LEU A N 1
ATOM 926 C CA . LEU A 1 114 ? -9.187 3.140 -5.554 1.00 94.44 114 LEU A CA 1
ATOM 927 C C . LEU A 1 114 ? -10.106 1.968 -5.937 1.00 94.44 114 LEU A C 1
ATOM 929 O O . LEU A 1 114 ? -11.202 2.194 -6.440 1.00 94.44 114 LEU A O 1
ATOM 933 N N . ARG A 1 115 ? -9.674 0.722 -5.720 1.00 92.38 115 ARG A N 1
ATOM 934 C CA . ARG A 1 115 ? -10.478 -0.485 -5.966 1.00 92.38 115 ARG A CA 1
ATOM 935 C C . ARG A 1 115 ? -11.352 -0.897 -4.788 1.00 92.38 115 ARG A C 1
ATOM 937 O O . ARG A 1 115 ? -12.225 -1.740 -4.981 1.00 92.38 115 ARG A O 1
ATOM 944 N N . ILE A 1 116 ? -11.112 -0.352 -3.595 1.00 93.06 116 ILE A N 1
ATOM 945 C CA . ILE A 1 116 ? -11.932 -0.642 -2.416 1.00 93.06 116 ILE A CA 1
ATOM 946 C C . ILE A 1 116 ? -13.341 -0.135 -2.690 1.00 93.06 116 ILE A C 1
ATOM 948 O O . ILE A 1 116 ? -13.516 1.001 -3.142 1.00 93.06 116 ILE A O 1
ATOM 952 N N . ARG A 1 117 ? -14.348 -0.957 -2.411 1.00 92.94 117 ARG A N 1
ATOM 953 C CA . ARG A 1 117 ? -15.732 -0.531 -2.568 1.00 92.94 117 ARG A CA 1
ATOM 954 C C . ARG A 1 117 ? -16.197 0.206 -1.307 1.00 92.94 117 ARG A C 1
ATOM 956 O O . ARG A 1 117 ? -15.817 -0.193 -0.210 1.00 92.94 117 ARG A O 1
ATOM 963 N N . PRO A 1 118 ? -17.038 1.249 -1.413 1.00 92.69 118 PRO A N 1
ATOM 964 C CA . PRO A 1 118 ? -17.505 1.987 -0.234 1.00 92.69 118 PRO A CA 1
ATOM 965 C C . PRO A 1 118 ? -18.299 1.139 0.775 1.00 92.69 118 PRO A C 1
ATOM 967 O O . PRO A 1 118 ? -18.409 1.517 1.938 1.00 92.69 118 PRO A O 1
ATOM 970 N N . ASP A 1 119 ? -18.858 0.006 0.340 1.00 93.12 119 ASP A N 1
ATOM 971 C CA . ASP A 1 119 ? -19.560 -0.966 1.181 1.00 93.12 119 ASP A CA 1
ATOM 972 C C . ASP A 1 119 ? -18.630 -1.987 1.866 1.00 93.12 119 ASP A C 1
ATOM 974 O O . ASP A 1 119 ? -19.073 -2.715 2.760 1.00 93.12 119 ASP A O 1
ATOM 978 N N . ASP A 1 120 ? -17.338 -2.013 1.520 1.00 93.06 120 ASP A N 1
ATOM 979 C CA . ASP A 1 120 ? -16.357 -2.868 2.185 1.00 93.06 120 ASP A CA 1
ATOM 980 C C . ASP A 1 120 ? -16.112 -2.370 3.620 1.00 93.06 120 ASP A C 1
ATOM 982 O O . ASP A 1 120 ? -15.631 -1.255 3.856 1.00 93.06 120 ASP A O 1
ATOM 986 N N . ARG A 1 121 ? -16.406 -3.226 4.608 1.00 94.62 121 ARG A N 1
ATOM 987 C CA . ARG A 1 121 ? -16.150 -2.921 6.028 1.00 94.62 121 ARG A CA 1
ATOM 988 C C . ARG A 1 121 ? -14.675 -3.003 6.392 1.00 94.62 121 ARG A C 1
ATOM 990 O O . ARG A 1 121 ? -14.206 -2.214 7.208 1.00 94.62 121 ARG A O 1
ATOM 997 N N . HIS A 1 122 ? -13.955 -3.948 5.797 1.00 94.75 122 HIS A N 1
ATOM 998 C CA . HIS A 1 122 ? -12.537 -4.165 6.049 1.00 94.75 122 HIS A CA 1
ATOM 999 C C . HIS A 1 122 ? -11.825 -4.473 4.737 1.00 94.75 122 HIS A C 1
ATOM 1001 O O . HIS A 1 122 ? -12.419 -5.032 3.817 1.00 94.75 122 HIS A O 1
ATOM 1007 N N . THR A 1 123 ? -10.543 -4.141 4.666 1.00 94.06 123 THR A N 1
ATOM 1008 C CA . THR A 1 123 ? -9.675 -4.531 3.556 1.00 94.06 123 THR A CA 1
ATOM 1009 C C . THR A 1 123 ? -8.226 -4.604 4.015 1.00 94.06 123 THR A C 1
ATOM 1011 O O . THR A 1 123 ? -7.861 -4.064 5.065 1.00 94.06 123 THR A O 1
ATOM 1014 N N . VAL A 1 124 ? -7.397 -5.280 3.225 1.00 94.56 124 VAL A N 1
ATOM 1015 C CA . VAL A 1 124 ? -5.975 -5.473 3.506 1.00 94.56 124 VAL A CA 1
ATOM 1016 C C . VAL A 1 124 ? -5.165 -5.020 2.301 1.00 94.56 124 VAL A C 1
ATOM 1018 O O . VAL A 1 124 ? -5.433 -5.445 1.177 1.00 94.56 124 VAL A O 1
ATOM 1021 N N . ILE A 1 125 ? -4.169 -4.168 2.533 1.00 94.06 125 ILE A N 1
ATOM 1022 C CA . ILE A 1 125 ? -3.292 -3.635 1.491 1.00 94.06 125 ILE A CA 1
ATOM 1023 C C . ILE A 1 125 ? -1.852 -4.026 1.803 1.00 94.06 125 ILE A C 1
ATOM 1025 O O . ILE A 1 125 ? -1.299 -3.644 2.834 1.00 94.06 125 ILE A O 1
ATOM 1029 N N . GLU A 1 126 ? -1.229 -4.761 0.888 1.00 94.12 126 GLU A N 1
ATOM 1030 C CA . GLU A 1 126 ? 0.213 -4.984 0.922 1.00 94.12 126 GLU A CA 1
ATOM 1031 C C . GLU A 1 126 ? 0.946 -3.721 0.458 1.00 94.12 126 GLU A C 1
ATOM 1033 O O . GLU A 1 126 ? 0.647 -3.192 -0.616 1.00 94.12 126 GLU A O 1
ATOM 1038 N N . VAL A 1 127 ? 1.922 -3.256 1.239 1.00 93.88 127 VAL A N 1
ATOM 1039 C CA . VAL A 1 127 ? 2.711 -2.061 0.924 1.00 93.88 127 VAL A CA 1
ATOM 1040 C C . VAL A 1 127 ? 4.205 -2.376 1.028 1.00 93.88 127 VAL A C 1
ATOM 1042 O O . VAL A 1 127 ? 4.726 -2.758 2.079 1.00 93.88 127 VAL A O 1
ATOM 1045 N N . GLY A 1 128 ? 4.897 -2.217 -0.095 1.00 90.06 128 GLY A N 1
ATOM 1046 C CA . GLY A 1 128 ? 6.347 -2.266 -0.235 1.00 90.06 128 GLY A CA 1
ATOM 1047 C C . GLY A 1 128 ? 6.925 -0.881 -0.525 1.00 90.06 128 GLY A C 1
ATOM 1048 O O . GLY A 1 128 ? 6.196 0.103 -0.630 1.00 90.06 128 GLY A O 1
ATOM 1049 N N . ILE A 1 129 ? 8.249 -0.808 -0.638 1.00 85.88 129 ILE A N 1
ATOM 1050 C CA . ILE A 1 129 ? 8.993 0.417 -0.950 1.00 85.88 129 ILE A CA 1
ATOM 1051 C C . ILE A 1 129 ? 10.111 0.106 -1.943 1.00 85.88 129 ILE A C 1
ATOM 1053 O O . ILE A 1 129 ? 10.800 -0.905 -1.821 1.00 85.88 129 ILE A O 1
ATOM 1057 N N . GLU A 1 130 ? 10.306 1.009 -2.894 1.00 77.94 130 GLU A N 1
ATOM 1058 C CA . GLU A 1 130 ? 11.391 0.994 -3.880 1.00 77.94 130 GLU A CA 1
ATOM 1059 C C . GLU A 1 130 ? 12.430 2.093 -3.605 1.00 77.94 130 GLU A C 1
ATOM 1061 O O . GLU A 1 130 ? 13.549 2.019 -4.099 1.00 77.94 130 GLU A O 1
ATOM 1066 N N . GLY A 1 131 ? 12.131 3.063 -2.740 1.00 78.50 131 GLY A N 1
ATOM 1067 C CA . GLY A 1 131 ? 13.082 4.104 -2.356 1.00 78.50 131 GLY A CA 1
ATOM 1068 C C . GLY A 1 131 ? 12.655 4.894 -1.125 1.00 78.50 131 GLY A C 1
ATOM 1069 O O . GLY A 1 131 ? 11.587 4.656 -0.558 1.00 78.50 131 GLY A O 1
ATOM 1070 N N . SER A 1 132 ? 13.506 5.833 -0.714 1.00 83.12 132 SER A N 1
ATOM 1071 C CA . SER A 1 132 ? 13.258 6.666 0.465 1.00 83.12 132 SER A CA 1
ATOM 1072 C C . SER A 1 132 ? 12.131 7.685 0.244 1.00 83.12 132 SER A C 1
ATOM 1074 O O . SER A 1 132 ? 11.912 8.173 -0.866 1.00 83.12 132 SER A O 1
ATOM 1076 N N . GLY A 1 133 ? 11.402 8.001 1.315 1.00 85.69 133 GLY A N 1
ATOM 1077 C CA . GLY A 1 133 ? 10.274 8.932 1.352 1.00 85.69 133 GLY A CA 1
ATOM 1078 C C . GLY A 1 133 ? 8.962 8.367 0.800 1.00 85.69 133 GLY A C 1
ATOM 1079 O O . GLY A 1 133 ? 7.928 9.042 0.842 1.00 85.69 133 GLY A O 1
ATOM 1080 N N . GLN A 1 134 ? 8.964 7.142 0.277 1.00 90.31 134 GLN A N 1
ATOM 1081 C CA . GLN A 1 134 ? 7.775 6.523 -0.294 1.00 90.31 134 GLN A CA 1
ATOM 1082 C C . GLN A 1 134 ? 6.777 6.087 0.773 1.00 90.31 134 GLN A C 1
ATOM 1084 O O . GLN A 1 134 ? 5.573 6.287 0.595 1.00 90.31 134 GLN A O 1
ATOM 1089 N N . MET A 1 135 ? 7.251 5.533 1.891 1.00 93.88 135 MET A N 1
ATOM 1090 C CA . MET A 1 135 ? 6.355 4.998 2.910 1.00 93.88 135 MET A CA 1
ATOM 1091 C C . MET A 1 135 ? 5.514 6.106 3.535 1.00 93.88 135 MET A C 1
ATOM 1093 O O . MET A 1 135 ? 4.309 5.935 3.697 1.00 93.88 135 MET A O 1
ATOM 1097 N N . THR A 1 136 ? 6.101 7.279 3.793 1.00 94.44 136 THR A N 1
ATOM 1098 C CA . THR A 1 136 ? 5.353 8.455 4.262 1.00 94.44 136 THR A CA 1
ATOM 1099 C C . THR A 1 136 ? 4.247 8.850 3.276 1.00 94.44 136 THR A C 1
ATOM 1101 O O . THR A 1 136 ? 3.138 9.193 3.692 1.00 94.44 136 THR A O 1
ATOM 1104 N N . ASN A 1 137 ? 4.508 8.782 1.965 1.00 93.38 137 ASN A N 1
ATOM 1105 C CA . ASN A 1 137 ? 3.502 9.083 0.943 1.00 93.38 137 ASN A CA 1
ATOM 1106 C C . ASN A 1 137 ? 2.372 8.047 0.936 1.00 93.38 137 ASN A C 1
ATOM 1108 O O . ASN A 1 137 ? 1.198 8.429 0.927 1.00 93.38 137 ASN A O 1
ATOM 1112 N N . TYR A 1 138 ? 2.705 6.755 1.000 1.00 96.00 138 TYR A N 1
ATOM 1113 C CA . TYR A 1 138 ? 1.708 5.687 1.091 1.00 96.00 138 TYR A CA 1
ATOM 1114 C C . TYR A 1 138 ? 0.873 5.814 2.361 1.00 96.00 138 TYR A C 1
ATOM 1116 O O . TYR A 1 138 ? -0.352 5.774 2.292 1.00 96.00 138 TYR A O 1
ATOM 1124 N N . ALA A 1 139 ? 1.509 6.063 3.502 1.00 96.25 139 ALA A N 1
ATOM 1125 C CA . ALA A 1 139 ? 0.846 6.202 4.787 1.00 96.25 139 ALA A CA 1
ATOM 1126 C C . ALA A 1 139 ? -0.147 7.379 4.800 1.00 96.25 139 ALA A C 1
ATOM 1128 O O . ALA A 1 139 ? -1.295 7.219 5.213 1.00 96.25 139 ALA A O 1
ATOM 1129 N N . ARG A 1 140 ? 0.233 8.538 4.241 1.00 95.50 140 ARG A N 1
ATOM 1130 C CA . ARG A 1 140 ? -0.663 9.705 4.092 1.00 95.50 140 ARG A CA 1
ATOM 1131 C C . ARG A 1 140 ? -1.832 9.466 3.138 1.00 95.50 140 ARG A C 1
ATOM 1133 O O . ARG A 1 140 ? -2.878 10.099 3.286 1.00 95.50 140 ARG A O 1
ATOM 1140 N N . MET A 1 141 ? -1.634 8.628 2.124 1.00 96.62 141 MET A N 1
ATOM 1141 C CA . MET A 1 141 ? -2.655 8.290 1.135 1.00 96.62 141 MET A CA 1
ATOM 1142 C C . MET A 1 141 ? -3.646 7.259 1.680 1.00 96.62 141 MET A C 1
ATOM 1144 O O . MET A 1 141 ? -4.852 7.446 1.545 1.00 96.62 141 MET A O 1
ATOM 1148 N N . ILE A 1 142 ? -3.138 6.188 2.293 1.00 97.00 142 ILE A N 1
ATOM 1149 C CA . ILE A 1 142 ? -3.935 5.067 2.800 1.00 97.00 142 ILE A CA 1
ATOM 1150 C C . ILE A 1 142 ? -4.621 5.431 4.117 1.00 97.00 142 ILE A C 1
ATOM 1152 O O . ILE A 1 142 ? -5.755 5.014 4.341 1.00 97.00 142 ILE A O 1
ATOM 1156 N N . HIS A 1 143 ? -3.954 6.205 4.979 1.00 96.00 143 HIS A N 1
ATOM 1157 C CA . HIS A 1 143 ? -4.411 6.518 6.333 1.00 96.00 143 HIS A CA 1
ATOM 1158 C C . HIS A 1 143 ? -4.899 5.246 7.063 1.00 96.00 143 HIS A C 1
ATOM 1160 O O . HIS A 1 143 ? -6.110 5.081 7.275 1.00 96.00 143 HIS A O 1
ATOM 1166 N N . PRO A 1 144 ? -3.985 4.294 7.333 1.00 97.12 144 PRO A N 1
ATOM 1167 C CA . PRO A 1 144 ? -4.338 2.961 7.815 1.00 97.12 144 PRO A CA 1
ATOM 1168 C C . PRO A 1 144 ? -5.034 3.009 9.176 1.00 97.12 144 PRO A C 1
ATOM 1170 O O . PRO A 1 144 ? -4.833 3.933 9.960 1.00 97.12 144 PRO A O 1
ATOM 1173 N N . ASN A 1 145 ? -5.846 1.993 9.458 1.00 97.62 145 ASN A N 1
ATOM 1174 C CA . ASN A 1 145 ? -6.417 1.776 10.787 1.00 97.62 145 ASN A CA 1
ATOM 1175 C C . ASN A 1 145 ? -5.561 0.829 11.629 1.00 97.62 145 ASN A C 1
ATOM 1177 O O . ASN A 1 145 ? -5.601 0.912 12.847 1.00 97.62 145 ASN A O 1
ATOM 1181 N N . MET A 1 146 ? -4.823 -0.065 10.972 1.00 97.62 146 MET A N 1
ATOM 1182 C CA . MET A 1 146 ? -3.905 -1.012 11.589 1.00 97.62 146 MET A CA 1
ATOM 1183 C C . MET A 1 146 ? -2.763 -1.290 10.613 1.00 97.62 146 MET A C 1
ATOM 1185 O O . MET A 1 146 ? -2.962 -1.311 9.393 1.00 97.62 146 MET A O 1
ATOM 1189 N N . THR A 1 147 ? -1.577 -1.549 11.147 1.00 97.69 147 THR A N 1
ATOM 1190 C CA . THR A 1 147 ? -0.402 -1.903 10.350 1.00 97.69 147 THR A CA 1
ATOM 1191 C C . THR A 1 147 ? 0.273 -3.127 10.945 1.00 97.69 147 THR A C 1
ATOM 1193 O O . THR A 1 147 ? 0.625 -3.141 12.120 1.00 97.69 147 THR A O 1
ATOM 1196 N N . VAL A 1 148 ? 0.501 -4.144 10.120 1.00 97.12 148 VAL A N 1
ATOM 1197 C CA . VAL A 1 148 ? 1.292 -5.325 10.470 1.00 97.12 148 VAL A CA 1
ATOM 1198 C C . VAL A 1 148 ? 2.670 -5.181 9.845 1.00 97.12 148 VAL A C 1
ATOM 1200 O O . VAL A 1 148 ? 2.795 -5.055 8.626 1.00 97.12 148 VAL A O 1
ATOM 1203 N N . VAL A 1 149 ? 3.707 -5.239 10.676 1.00 96.38 149 VAL A N 1
ATOM 1204 C CA . VAL A 1 149 ? 5.100 -5.301 10.226 1.00 96.38 149 VAL A CA 1
ATOM 1205 C C . VAL A 1 149 ? 5.544 -6.759 10.253 1.00 96.38 149 VAL A C 1
ATOM 1207 O O . VAL A 1 149 ? 5.617 -7.357 11.322 1.00 96.38 149 VAL A O 1
ATOM 1210 N N . THR A 1 150 ? 5.833 -7.349 9.094 1.00 95.31 150 THR A N 1
ATOM 1211 C CA . THR A 1 150 ? 6.225 -8.765 9.012 1.00 95.31 150 THR A CA 1
ATOM 1212 C C . THR A 1 150 ? 7.687 -8.988 9.385 1.00 95.31 150 THR A C 1
ATOM 1214 O O . THR A 1 150 ? 8.000 -9.867 10.180 1.00 95.31 150 THR A O 1
ATOM 1217 N N . SER A 1 151 ? 8.597 -8.205 8.808 1.00 92.88 151 SER A N 1
ATOM 1218 C CA . SER A 1 151 ? 10.029 -8.250 9.111 1.00 92.88 151 SER A CA 1
ATOM 1219 C C . SER A 1 151 ? 10.734 -6.976 8.662 1.00 92.88 151 SER A C 1
ATOM 1221 O O . SER A 1 151 ? 10.259 -6.277 7.765 1.00 92.88 151 SER A O 1
ATOM 1223 N N . ILE A 1 152 ? 11.890 -6.691 9.257 1.00 91.19 152 ILE A N 1
ATOM 1224 C CA . ILE A 1 152 ? 12.817 -5.648 8.815 1.00 91.19 152 ILE A CA 1
ATOM 1225 C C . ILE A 1 152 ? 14.144 -6.337 8.517 1.00 91.19 152 ILE A C 1
ATOM 1227 O O . ILE A 1 152 ? 14.731 -6.966 9.390 1.00 91.19 152 ILE A O 1
ATOM 1231 N N . GLY A 1 153 ? 14.590 -6.253 7.274 1.00 85.62 153 GLY A N 1
ATOM 1232 C CA . GLY A 1 153 ? 15.815 -6.892 6.813 1.00 85.62 153 GLY A CA 1
ATOM 1233 C C . GLY A 1 153 ? 16.362 -6.201 5.575 1.00 85.62 153 GLY A C 1
ATOM 1234 O O . GLY A 1 153 ? 15.632 -5.455 4.916 1.00 85.62 153 GLY A O 1
ATOM 1235 N N . SER A 1 154 ? 17.631 -6.470 5.276 1.00 73.81 154 SER A N 1
ATOM 1236 C CA . SER A 1 154 ? 18.315 -5.973 4.085 1.00 73.81 154 SER A CA 1
ATOM 1237 C C . SER A 1 154 ? 17.658 -6.553 2.834 1.00 73.81 154 SER A C 1
ATOM 1239 O O . SER A 1 154 ? 17.774 -7.743 2.551 1.00 73.81 154 SER A O 1
ATOM 1241 N N . GLU A 1 155 ? 16.920 -5.719 2.111 1.00 68.81 155 GLU A N 1
ATOM 1242 C CA . GLU A 1 155 ? 16.391 -6.051 0.789 1.00 68.81 155 GLU A CA 1
ATOM 1243 C C . GLU A 1 155 ? 17.414 -5.626 -0.274 1.00 68.81 155 GLU A C 1
ATOM 1245 O O . GLU A 1 155 ? 18.196 -4.706 -0.045 1.00 68.81 155 GLU A O 1
ATOM 1250 N N . HIS A 1 156 ? 17.392 -6.237 -1.463 1.00 60.00 156 HIS A N 1
ATOM 1251 C CA . HIS A 1 156 ? 18.251 -5.851 -2.601 1.00 60.00 156 HIS A CA 1
ATOM 1252 C C . HIS A 1 156 ? 17.913 -4.469 -3.196 1.00 60.00 156 HIS A C 1
ATOM 1254 O O . HIS A 1 156 ? 18.254 -4.164 -4.336 1.00 60.00 156 HIS A O 1
ATOM 1260 N N . ASN A 1 157 ? 17.231 -3.620 -2.434 1.00 58.84 157 ASN A N 1
ATOM 1261 C CA . ASN A 1 157 ? 16.866 -2.287 -2.848 1.00 58.84 157 ASN A CA 1
ATOM 1262 C C . ASN A 1 157 ? 18.079 -1.358 -2.687 1.00 58.84 157 ASN A C 1
ATOM 1264 O O . ASN A 1 157 ? 18.344 -0.855 -1.597 1.00 58.84 157 ASN A O 1
ATOM 1268 N N . ARG A 1 158 ? 18.808 -1.110 -3.785 1.00 58.91 158 ARG A N 1
ATOM 1269 C CA . ARG A 1 158 ? 19.990 -0.221 -3.809 1.00 58.91 158 ARG A CA 1
ATOM 1270 C C . ARG A 1 158 ? 19.703 1.190 -3.266 1.00 58.91 158 ARG A C 1
ATOM 1272 O O . ARG A 1 158 ? 20.643 1.8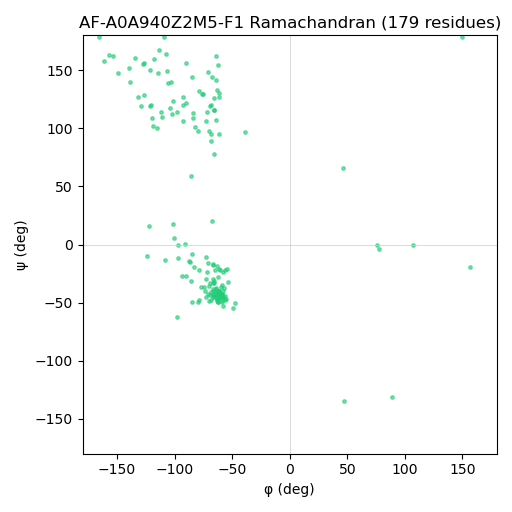73 -2.858 1.00 58.91 158 ARG A O 1
ATOM 1279 N N . SER A 1 159 ? 18.439 1.617 -3.249 1.00 64.69 159 SER A N 1
ATOM 1280 C CA . SER A 1 159 ? 17.994 2.924 -2.756 1.00 64.69 159 SER A CA 1
ATOM 1281 C C . SER A 1 159 ? 18.067 3.070 -1.232 1.00 64.69 159 SER A C 1
ATOM 1283 O O . SER A 1 159 ? 18.134 4.195 -0.743 1.00 64.69 159 SER A O 1
ATOM 1285 N N . LEU A 1 160 ? 18.029 1.962 -0.481 1.00 77.19 160 LEU A N 1
ATOM 1286 C CA . LEU A 1 160 ? 18.131 1.939 0.982 1.00 77.19 160 LEU A CA 1
ATOM 1287 C C . LEU A 1 160 ? 19.367 1.124 1.353 1.00 77.19 160 LEU A C 1
ATOM 1289 O O . LEU A 1 160 ? 19.377 -0.103 1.290 1.00 77.19 160 LEU A O 1
ATOM 1293 N N . ARG A 1 161 ? 20.441 1.827 1.699 1.00 76.81 161 ARG A N 1
ATOM 1294 C CA . ARG A 1 161 ? 21.785 1.258 1.833 1.00 76.81 161 ARG A CA 1
ATOM 1295 C C . ARG A 1 161 ? 22.016 0.601 3.183 1.00 76.81 161 ARG A C 1
ATOM 1297 O O . ARG A 1 161 ? 22.935 -0.203 3.315 1.00 76.81 161 ARG A O 1
ATOM 1304 N N . THR A 1 162 ? 21.203 0.934 4.184 1.00 86.25 162 THR A N 1
ATOM 1305 C CA . THR A 1 162 ? 21.338 0.382 5.534 1.00 86.25 162 THR A CA 1
ATOM 1306 C C . THR A 1 162 ? 20.035 -0.213 6.060 1.00 86.25 162 THR A C 1
ATOM 1308 O O . THR A 1 162 ? 18.921 0.176 5.690 1.00 86.25 162 THR A O 1
ATOM 1311 N N . LEU A 1 163 ? 20.177 -1.153 6.998 1.00 88.31 163 LEU A N 1
ATOM 1312 C CA . LEU A 1 163 ? 19.046 -1.690 7.750 1.00 88.31 163 LEU A CA 1
ATOM 1313 C C . LEU A 1 163 ? 18.311 -0.582 8.518 1.00 88.31 163 LEU A C 1
ATOM 1315 O O . LEU A 1 163 ? 17.088 -0.615 8.623 1.00 88.31 163 LEU A O 1
ATOM 1319 N N . GLU A 1 164 ? 19.045 0.415 9.013 1.00 89.38 164 GLU A N 1
ATOM 1320 C CA . GLU A 1 164 ? 18.479 1.537 9.761 1.00 89.38 164 GLU A CA 1
ATOM 1321 C C . GLU A 1 164 ? 17.624 2.451 8.875 1.00 89.38 164 GLU A C 1
ATOM 1323 O O . GLU A 1 164 ? 16.523 2.832 9.269 1.00 89.38 164 GLU A O 1
ATOM 1328 N N . GLU A 1 165 ? 18.059 2.731 7.645 1.00 88.12 165 GLU A N 1
ATOM 1329 C CA . GLU A 1 165 ? 17.234 3.432 6.654 1.00 88.12 165 GLU A CA 1
ATOM 1330 C C . GLU A 1 165 ? 15.963 2.642 6.332 1.00 88.12 165 GLU A C 1
ATOM 1332 O O . GLU A 1 165 ? 14.871 3.207 6.325 1.00 88.12 165 GLU A O 1
ATOM 1337 N N . THR A 1 166 ? 16.083 1.324 6.152 1.00 89.62 166 THR A N 1
ATOM 1338 C CA . THR A 1 166 ? 14.929 0.442 5.913 1.00 89.62 166 THR A CA 1
ATOM 1339 C C . THR A 1 166 ? 13.952 0.467 7.089 1.00 89.62 166 THR A C 1
ATOM 1341 O O . THR A 1 166 ? 12.737 0.566 6.895 1.00 89.62 166 THR A O 1
ATOM 1344 N N . ARG A 1 167 ? 14.469 0.405 8.321 1.00 91.50 167 ARG A N 1
ATOM 1345 C CA . ARG A 1 167 ? 13.682 0.480 9.555 1.00 91.50 167 ARG A CA 1
ATOM 1346 C C . ARG A 1 167 ? 12.964 1.820 9.662 1.00 91.50 167 ARG A C 1
ATOM 1348 O O . ARG A 1 167 ? 11.759 1.841 9.912 1.00 91.50 167 ARG A O 1
ATOM 1355 N N . LYS A 1 168 ? 13.689 2.923 9.458 1.00 91.38 168 LYS A N 1
ATOM 1356 C CA . LYS A 1 168 ? 13.143 4.280 9.495 1.00 91.38 168 LYS A CA 1
ATOM 1357 C C . LYS A 1 168 ? 12.026 4.428 8.471 1.00 91.38 168 LYS A C 1
ATOM 1359 O O . LYS A 1 168 ? 10.917 4.779 8.859 1.00 91.38 168 LYS A O 1
ATOM 1364 N N . GLU A 1 169 ? 12.284 4.074 7.217 1.00 92.25 169 GLU A N 1
ATOM 1365 C CA . GLU A 1 169 ? 11.310 4.180 6.133 1.00 92.25 169 GLU A CA 1
ATOM 1366 C C . GLU A 1 169 ? 10.047 3.363 6.440 1.00 92.25 169 GLU A C 1
ATOM 1368 O O . GLU A 1 169 ? 8.947 3.901 6.420 1.00 92.25 169 GLU A O 1
ATOM 1373 N N . LYS A 1 170 ? 10.171 2.089 6.839 1.00 91.94 170 LYS A N 1
ATOM 1374 C CA . LYS A 1 170 ? 8.998 1.248 7.153 1.00 91.94 170 LYS A CA 1
ATOM 1375 C C . LYS A 1 170 ? 8.234 1.719 8.391 1.00 91.94 170 LYS A C 1
ATOM 1377 O O . LYS A 1 170 ? 7.013 1.567 8.437 1.00 91.94 170 LYS A O 1
ATOM 1382 N N . SER A 1 171 ? 8.918 2.335 9.359 1.00 93.81 171 SER A N 1
ATOM 1383 C CA . SER A 1 171 ? 8.275 2.901 10.552 1.00 93.81 171 SER A CA 1
ATOM 1384 C C . SER A 1 171 ? 7.326 4.062 10.237 1.00 93.81 171 SER A C 1
ATOM 1386 O O . SER A 1 171 ? 6.403 4.310 11.007 1.00 93.81 171 SER A O 1
ATOM 1388 N N . GLU A 1 172 ? 7.480 4.730 9.089 1.00 96.12 172 GLU A N 1
ATOM 1389 C CA . GLU A 1 172 ? 6.614 5.847 8.692 1.00 96.12 172 GLU A CA 1
ATOM 1390 C C . GLU A 1 172 ? 5.145 5.435 8.522 1.00 96.12 172 GLU A C 1
ATOM 1392 O O . GLU A 1 172 ? 4.254 6.245 8.774 1.00 96.12 172 GLU A O 1
ATOM 1397 N N . MET A 1 173 ? 4.871 4.171 8.172 1.00 96.44 173 MET A N 1
ATOM 1398 C CA . MET A 1 173 ? 3.497 3.655 8.133 1.00 96.44 173 MET A CA 1
ATOM 1399 C C . MET A 1 173 ? 2.857 3.641 9.527 1.00 96.44 173 MET A C 1
ATOM 1401 O O . MET A 1 173 ? 1.680 3.964 9.670 1.00 96.44 173 MET A O 1
ATOM 1405 N N . LEU A 1 174 ? 3.638 3.315 10.562 1.00 95.69 174 LEU A N 1
ATOM 1406 C CA . LEU A 1 174 ? 3.174 3.282 11.952 1.00 95.69 174 LEU A CA 1
ATOM 1407 C C . LEU A 1 174 ? 2.900 4.688 12.490 1.00 95.69 174 LEU A C 1
ATOM 1409 O O . LEU A 1 174 ? 1.940 4.890 13.222 1.00 95.69 174 LEU A O 1
ATOM 1413 N N . ARG A 1 175 ? 3.704 5.681 12.090 1.00 94.81 175 ARG A N 1
ATOM 1414 C CA . ARG A 1 175 ? 3.544 7.079 12.536 1.00 94.81 175 ARG A CA 1
ATOM 1415 C C . ARG A 1 175 ? 2.223 7.722 12.106 1.00 94.81 175 ARG A C 1
ATOM 1417 O O . ARG A 1 175 ? 1.859 8.755 12.654 1.00 94.81 175 ARG A O 1
ATOM 1424 N N . MET A 1 176 ? 1.546 7.153 11.110 1.00 93.62 176 MET A N 1
ATOM 1425 C CA . MET A 1 176 ? 0.266 7.645 10.586 1.00 93.62 176 MET A CA 1
ATOM 1426 C C . MET A 1 176 ? -0.938 6.860 11.112 1.00 93.62 176 MET A C 1
ATOM 1428 O O . MET A 1 176 ? -2.057 7.094 10.651 1.00 93.62 176 MET A O 1
ATOM 1432 N N . LEU A 1 177 ? -0.730 5.925 12.044 1.00 95.62 177 LEU A N 1
ATOM 1433 C CA . LEU A 1 177 ? -1.838 5.254 12.708 1.00 95.62 177 LEU A CA 1
ATOM 1434 C C . LEU A 1 177 ? -2.611 6.246 13.591 1.00 95.62 177 LEU A C 1
ATOM 1436 O O . LEU A 1 177 ? -2.012 7.141 14.198 1.00 95.62 177 LEU A O 1
ATOM 1440 N N . PRO A 1 178 ? -3.945 6.110 13.677 1.00 92.62 178 PRO A N 1
ATOM 1441 C CA . PRO A 1 178 ? -4.715 6.824 14.683 1.00 92.62 178 PRO A CA 1
ATOM 1442 C C . PRO A 1 178 ? -4.303 6.358 16.094 1.00 92.62 178 PRO A C 1
ATOM 1444 O O . PRO A 1 178 ? -3.776 5.260 16.238 1.00 92.62 178 PRO A O 1
ATOM 1447 N N . PRO A 1 179 ? -4.608 7.120 17.161 1.00 91.88 179 PRO A N 1
ATOM 1448 C CA . PRO A 1 179 ? -4.286 6.721 18.538 1.00 91.88 179 PRO A CA 1
ATOM 1449 C C . PRO A 1 179 ? -4.858 5.362 18.976 1.00 91.88 179 PRO A C 1
ATOM 1451 O O . PRO A 1 179 ? -4.370 4.765 19.926 1.00 91.88 179 PRO A O 1
ATOM 1454 N N . SER A 1 180 ? -5.916 4.897 18.310 1.00 91.12 180 SER A N 1
ATOM 1455 C CA . SER A 1 180 ? -6.563 3.604 18.549 1.00 91.12 180 SER A CA 1
ATOM 1456 C C . SER A 1 180 ? -5.996 2.454 17.704 1.00 91.12 180 SER A C 1
ATOM 1458 O O . SER A 1 180 ? -6.585 1.373 17.711 1.00 91.12 180 SER A O 1
ATOM 1460 N N . GLY A 1 181 ? -4.998 2.734 16.863 1.00 77.38 181 GLY A N 1
ATOM 1461 C CA . GLY A 1 181 ? -4.477 1.839 15.827 1.00 77.38 181 GLY A CA 1
ATOM 1462 C C . GLY A 1 181 ? -3.222 1.083 16.225 1.00 77.38 181 GLY A C 1
ATOM 1463 O O . GLY A 1 181 ? -2.557 1.491 17.202 1.00 77.38 181 GLY A O 1
#

Solvent-accessible surface area (backbone atoms only — not comparable to full-atom values): 10351 Å² total; per-residue (Å²): 131,86,78,48,77,37,78,44,78,56,89,70,88,56,96,90,59,80,89,66,71,55,72,48,70,45,50,78,85,43,48,73,62,24,66,75,37,78,66,34,41,50,51,52,52,52,41,51,40,58,71,40,25,69,61,43,38,53,51,19,27,50,45,36,68,64,60,33,64,78,37,42,35,36,33,25,30,44,62,50,64,30,68,64,50,37,52,54,53,30,39,74,72,64,43,82,83,90,72,81,90,87,63,31,42,71,37,42,41,24,49,54,55,63,65,57,56,70,85,41,60,50,50,68,44,53,44,52,74,77,46,80,72,44,38,49,53,49,21,69,28,64,52,37,46,35,75,45,75,64,38,84,57,84,60,95,44,82,63,46,86,43,59,64,53,47,47,54,42,62,46,34,43,61,74,45,39,49,97,91,72

pLDDT: mean 81.66, std 18.95, range [31.34, 98.06]

Radius of gyration: 17.6 Å; Cα contacts (8 Å, |Δi|>4): 261; chains: 1; bounding box: 46×35×51 Å

Secondary structure (DSSP, 8-state):
--------------TTS----------GGGHHHHTTSHHHHHHHHHHHHHHHHHHHHHHHHHHHHHTSTT-EEEEEE-SSSHHHHHHHHHHHHH-S--S-----STHHHHHHHHTS-TT-SEEEEE---SSTTHHHHHHHHH--SEEEE------S-TT--SHHHHHHHHHTTGGGS-TT-

Sequence (181 aa):
MGVFEFVASALLEKPGDPFEEEIMRYHWNDIPALLRTPIGRKQLIIGLYHRAWPILSHLARYYRRTLLHKTFIVTIVGSFGKTTTTRAVYRVLCGQEKFRFGHNAWSSVALAVLRIRPDDRHTVIEVGIEGSGQMTNYARMIHPNMTVVTSIGSEHNRSLRTLEETRKEKSEMLRMLPPSG

Foldseek 3Di:
DDFLAFADQDPPPDPPDDRDRDRDGDGPVCLVVLVVDPNSVVRVVVSVLQVCQVVLLVVLQVCCVPLQVQAAEEEEEEQPCLVVVQCVVCCVQPNDDPDDPDDAFGSVLSVVSVPDHSPHNYHYGYHYDLAAPRLLSSLSSNLHQHYHYPYQDDDPRPRQPDSVSSVVRRCSNVVSHDPND

Mean predicted aligned error: 8.54 Å